Protein AF-A0A8S1BGP8-F1 (afdb_monomer_lite)

Structure (mmCIF, N/CA/C/O backbone):
data_AF-A0A8S1BGP8-F1
#
_entry.id   AF-A0A8S1BGP8-F1
#
loop_
_atom_site.group_PDB
_atom_site.id
_atom_site.type_symbol
_atom_site.label_atom_id
_atom_site.label_alt_id
_atom_site.label_comp_id
_atom_site.label_asym_id
_atom_site.label_entity_id
_atom_site.label_seq_id
_atom_site.pdbx_PDB_ins_code
_atom_site.Cartn_x
_atom_site.Cartn_y
_atom_site.Cartn_z
_atom_site.occupancy
_atom_site.B_iso_or_equiv
_atom_site.auth_seq_id
_atom_site.auth_comp_id
_atom_site.auth_asym_id
_atom_site.auth_atom_id
_atom_site.pdbx_PDB_model_num
ATOM 1 N N . MET A 1 1 ? -0.996 -18.919 -17.768 1.00 47.56 1 MET A N 1
ATOM 2 C CA . MET A 1 1 ? -1.338 -17.598 -18.337 1.00 47.56 1 MET A CA 1
ATOM 3 C C . MET A 1 1 ? -2.170 -17.840 -19.584 1.00 47.56 1 MET A C 1
ATOM 5 O O . MET A 1 1 ? -1.737 -18.668 -20.380 1.00 47.56 1 MET A O 1
ATOM 9 N N . PRO A 1 2 ? -3.359 -17.230 -19.723 1.00 58.00 2 PRO A N 1
ATOM 10 C CA . PRO A 1 2 ? -4.148 -17.336 -20.949 1.00 58.00 2 PRO A CA 1
ATOM 11 C C . PRO A 1 2 ? -3.382 -16.695 -22.115 1.00 58.00 2 PRO A C 1
ATOM 13 O O . PRO A 1 2 ? -2.754 -15.652 -21.940 1.00 58.00 2 PRO A O 1
ATOM 16 N N . ALA A 1 3 ? -3.392 -17.338 -23.284 1.00 60.66 3 ALA A N 1
ATOM 17 C CA . ALA A 1 3 ? -2.825 -16.768 -24.502 1.00 60.66 3 ALA A CA 1
ATOM 18 C C . ALA A 1 3 ? -3.787 -15.687 -25.016 1.00 60.66 3 ALA A C 1
ATOM 20 O O . ALA A 1 3 ? -4.915 -15.995 -25.394 1.00 60.66 3 ALA A O 1
ATOM 21 N N . LEU A 1 4 ? -3.369 -14.424 -24.949 1.00 64.31 4 LEU A N 1
ATOM 22 C CA . LEU A 1 4 ? -4.156 -13.285 -25.422 1.00 64.31 4 LEU A CA 1
ATOM 23 C C . LEU A 1 4 ? -3.867 -13.058 -26.908 1.00 64.31 4 LEU A C 1
ATOM 25 O O . LEU A 1 4 ? -2.711 -13.126 -27.319 1.00 64.31 4 LEU A O 1
ATOM 29 N N . ALA A 1 5 ? -4.912 -12.791 -27.692 1.00 68.62 5 ALA A N 1
ATOM 30 C CA . ALA A 1 5 ? -4.774 -12.224 -29.035 1.00 68.62 5 ALA A CA 1
ATOM 31 C C . ALA A 1 5 ? -4.255 -10.773 -28.950 1.00 68.62 5 ALA A C 1
ATOM 33 O O . ALA A 1 5 ? -4.333 -10.166 -27.879 1.00 68.62 5 ALA A O 1
ATOM 34 N N . ASP A 1 6 ? -3.767 -10.204 -30.056 1.00 60.06 6 ASP A N 1
ATOM 35 C CA . ASP A 1 6 ? -3.123 -8.875 -30.090 1.00 60.06 6 ASP A CA 1
ATOM 36 C C . ASP A 1 6 ? -4.036 -7.723 -29.601 1.00 60.06 6 ASP A C 1
ATOM 38 O O . ASP A 1 6 ? -3.555 -6.723 -29.063 1.00 60.06 6 ASP A O 1
ATOM 42 N N . GLU A 1 7 ? -5.361 -7.904 -29.666 1.00 61.53 7 GLU A N 1
ATOM 43 C CA . GLU A 1 7 ? -6.390 -6.995 -29.120 1.00 61.53 7 GLU A CA 1
ATOM 44 C C . GLU A 1 7 ? -7.093 -7.522 -27.848 1.00 61.53 7 GLU A C 1
ATOM 46 O O . GLU A 1 7 ? -8.055 -6.933 -27.350 1.00 61.53 7 GLU A O 1
ATOM 51 N N . GLY A 1 8 ? -6.619 -8.632 -27.283 1.00 62.88 8 GLY A N 1
ATOM 52 C CA . GLY A 1 8 ? -7.196 -9.247 -26.093 1.00 62.88 8 GLY A CA 1
ATOM 53 C C . GLY A 1 8 ? -6.935 -8.433 -24.823 1.00 62.88 8 GLY A C 1
ATOM 54 O O . GLY A 1 8 ? -5.790 -8.258 -24.400 1.00 62.88 8 GLY A O 1
ATOM 55 N N . ALA A 1 9 ? -8.008 -7.997 -24.165 1.00 69.88 9 ALA A N 1
ATOM 56 C CA . ALA A 1 9 ? -7.984 -7.504 -22.793 1.00 69.88 9 ALA A CA 1
ATOM 57 C C . ALA A 1 9 ? -8.681 -8.511 -21.871 1.00 69.88 9 ALA A C 1
ATOM 59 O O . ALA A 1 9 ? -9.708 -9.085 -22.229 1.00 69.88 9 ALA A O 1
ATOM 60 N N . TYR A 1 10 ? -8.143 -8.712 -20.673 1.00 74.44 10 TYR A N 1
ATOM 61 C CA . TYR A 1 10 ? -8.786 -9.497 -19.622 1.00 74.44 10 TYR A CA 1
ATOM 62 C C . TYR A 1 10 ? -8.734 -8.742 -18.295 1.00 74.44 10 TYR A C 1
ATOM 64 O O . TYR A 1 10 ? -7.906 -7.852 -18.100 1.00 74.44 10 TYR A O 1
ATOM 72 N N . GLN A 1 11 ? -9.633 -9.079 -17.377 1.00 73.50 11 GLN A N 1
ATOM 73 C CA . GLN A 1 11 ? -9.694 -8.444 -16.067 1.00 73.50 11 GLN A CA 1
ATOM 74 C C . GLN A 1 11 ? -8.963 -9.310 -15.039 1.00 73.50 11 GLN A C 1
ATOM 76 O O . GLN A 1 11 ? -9.276 -10.489 -14.870 1.00 73.50 11 GLN A O 1
ATOM 81 N N . HIS A 1 12 ? -7.977 -8.728 -14.359 1.00 79.00 12 HIS A N 1
ATOM 82 C CA . HIS A 1 12 ? -7.247 -9.373 -13.272 1.00 79.00 12 HIS A CA 1
ATOM 83 C C . HIS A 1 12 ? -7.400 -8.538 -12.005 1.00 79.00 12 HIS A C 1
ATOM 85 O O . HIS A 1 12 ? -7.009 -7.378 -11.999 1.00 79.00 12 HIS A O 1
ATOM 91 N N . LEU A 1 13 ? -7.979 -9.106 -10.942 1.00 79.31 13 LEU A N 1
ATOM 92 C CA . LEU A 1 13 ? -8.237 -8.391 -9.679 1.00 79.31 13 LEU A CA 1
ATOM 93 C C . LEU A 1 13 ? -9.016 -7.072 -9.880 1.00 79.31 13 LEU A C 1
ATOM 95 O O . LEU A 1 13 ? -8.695 -6.035 -9.297 1.00 79.31 13 LEU A O 1
ATOM 99 N N . ASP A 1 14 ? -10.015 -7.123 -10.762 1.00 75.56 14 ASP A N 1
ATOM 100 C CA . ASP A 1 14 ? -10.818 -5.991 -11.238 1.00 75.56 14 ASP A CA 1
ATOM 101 C C . ASP A 1 14 ? -10.067 -4.932 -12.057 1.00 75.56 14 ASP A C 1
ATOM 103 O O . ASP A 1 14 ? -10.625 -3.887 -12.382 1.00 75.56 14 ASP A O 1
ATOM 107 N N . ILE A 1 15 ? -8.826 -5.215 -12.454 1.00 75.12 15 ILE A N 1
ATOM 108 C CA . ILE A 1 15 ? -7.966 -4.289 -13.184 1.00 75.12 15 ILE A CA 1
ATOM 109 C C . ILE A 1 15 ? -7.852 -4.763 -14.641 1.00 75.12 15 ILE A C 1
ATOM 111 O O . ILE A 1 15 ? -7.394 -5.885 -14.899 1.00 75.12 15 ILE A O 1
ATOM 115 N N . PRO A 1 16 ? -8.274 -3.947 -15.625 1.00 71.44 16 PRO A N 1
ATOM 116 C CA . PRO A 1 16 ? -8.213 -4.338 -17.025 1.00 71.44 16 PRO A CA 1
ATOM 117 C C . PRO A 1 16 ? -6.744 -4.399 -17.479 1.00 71.44 16 PRO A C 1
ATOM 119 O O . PRO A 1 16 ? -5.965 -3.464 -17.286 1.00 71.44 16 PRO A O 1
ATOM 122 N N . THR A 1 17 ? -6.348 -5.533 -18.053 1.00 72.31 17 THR A N 1
ATOM 123 C CA . THR A 1 17 ? -4.967 -5.860 -18.431 1.00 72.31 17 THR A CA 1
ATOM 124 C C . THR A 1 17 ? -4.937 -6.369 -19.871 1.00 72.31 17 THR A C 1
ATOM 126 O O . THR A 1 17 ? -5.673 -7.289 -20.220 1.00 72.31 17 THR A O 1
ATOM 129 N N . GLY A 1 18 ? -4.097 -5.783 -20.725 1.00 70.88 18 GLY A N 1
ATOM 130 C CA . GLY A 1 18 ? -3.975 -6.169 -22.134 1.00 70.88 18 GLY A CA 1
ATOM 131 C C . GLY A 1 18 ? -2.958 -5.310 -22.885 1.00 70.88 18 GLY A C 1
ATOM 132 O O . GLY A 1 18 ? -2.509 -4.291 -22.364 1.00 70.88 18 GLY A O 1
ATOM 133 N N . TYR A 1 19 ? -2.608 -5.713 -24.109 1.00 62.34 19 TYR A N 1
ATOM 134 C CA . TYR A 1 19 ? -1.543 -5.099 -24.922 1.00 62.34 19 TYR A CA 1
ATOM 135 C C . TYR A 1 19 ? -1.801 -3.618 -25.275 1.00 62.34 19 TYR A C 1
ATOM 137 O O . TYR A 1 19 ? -0.857 -2.841 -25.391 1.00 62.34 19 TYR A O 1
ATOM 145 N N . GLN A 1 20 ? -3.070 -3.198 -25.364 1.00 55.84 20 GLN A N 1
ATOM 146 C CA . GLN A 1 20 ? -3.465 -1.804 -25.634 1.00 55.84 20 GLN A CA 1
ATOM 147 C C . GLN A 1 20 ? -4.362 -1.177 -24.559 1.00 55.84 20 GLN A C 1
ATOM 149 O O . GLN A 1 20 ? -4.908 -0.086 -24.743 1.00 55.84 20 GLN A O 1
ATOM 154 N N . VAL A 1 21 ? -4.519 -1.830 -23.406 1.00 58.94 21 VAL A N 1
ATOM 155 C CA . VAL A 1 21 ? -5.281 -1.236 -22.308 1.00 58.94 21 VAL A CA 1
ATOM 156 C C . VAL A 1 21 ? -4.386 -0.226 -21.607 1.00 58.94 21 VAL A C 1
ATOM 158 O O . VAL A 1 21 ? -3.535 -0.584 -20.794 1.00 58.94 21 VAL A O 1
ATOM 161 N N . LYS A 1 22 ? -4.594 1.062 -21.892 1.00 54.84 22 LYS A N 1
ATOM 162 C CA . LYS A 1 22 ? -4.041 2.126 -21.055 1.00 54.84 22 LYS A CA 1
ATOM 163 C C . LYS A 1 22 ? -4.722 2.006 -19.696 1.00 54.84 22 LYS A C 1
ATOM 165 O O . LYS A 1 22 ? -5.864 2.435 -19.552 1.00 54.84 22 LYS A O 1
ATOM 170 N N . GLN A 1 23 ? -4.063 1.376 -18.723 1.00 58.94 23 GLN A N 1
ATOM 171 C CA . GLN A 1 23 ? -4.578 1.340 -17.358 1.00 58.94 23 GLN A CA 1
ATOM 172 C C . GLN A 1 23 ? -4.795 2.786 -16.922 1.00 58.94 23 GLN A C 1
ATOM 174 O O . GLN A 1 23 ? -3.846 3.567 -16.825 1.00 58.94 23 GLN A O 1
ATOM 179 N N . ILE A 1 24 ? -6.059 3.180 -16.752 1.00 61.62 24 ILE A N 1
ATOM 180 C CA . ILE A 1 24 ? -6.410 4.525 -16.302 1.00 61.62 24 ILE A CA 1
ATOM 181 C C . ILE A 1 24 ? -6.119 4.553 -14.805 1.00 61.62 24 ILE A C 1
ATOM 183 O O . ILE A 1 24 ? -7.008 4.414 -13.970 1.00 61.62 24 ILE A O 1
ATOM 187 N N . LEU A 1 25 ? -4.833 4.708 -14.498 1.00 66.56 25 LEU A N 1
ATOM 188 C CA . LEU A 1 25 ? -4.230 4.602 -13.176 1.00 66.56 25 LEU A CA 1
ATOM 189 C C . LEU A 1 25 ? -5.012 5.381 -12.112 1.00 66.56 25 LEU A C 1
ATOM 191 O O . LEU A 1 25 ? -5.262 4.889 -11.017 1.00 66.56 25 LEU A O 1
ATOM 195 N N . VAL A 1 26 ? -5.451 6.587 -12.468 1.00 69.94 26 VAL A N 1
ATOM 196 C CA . VAL A 1 26 ? -6.184 7.489 -11.574 1.00 69.94 26 VAL A CA 1
ATOM 197 C C . VAL A 1 26 ? -7.592 6.975 -11.258 1.00 69.94 26 VAL A C 1
ATOM 199 O O . VAL A 1 26 ? -8.049 7.113 -10.126 1.00 69.94 26 VAL A O 1
ATOM 202 N N . GLY A 1 27 ? -8.280 6.380 -12.239 1.00 75.62 27 GLY A N 1
ATOM 203 C CA . GLY A 1 27 ? -9.622 5.825 -12.051 1.00 75.62 27 GLY A CA 1
ATOM 204 C C . GLY A 1 27 ? -9.583 4.618 -11.125 1.00 75.62 27 GLY A C 1
ATOM 205 O O . GLY A 1 27 ? -10.245 4.611 -10.097 1.00 75.62 27 GLY A O 1
ATOM 206 N N . THR A 1 28 ? -8.696 3.670 -11.418 1.00 80.62 28 THR A N 1
ATOM 207 C CA . THR A 1 28 ? -8.553 2.444 -10.628 1.00 80.62 28 THR A CA 1
ATOM 208 C C . THR A 1 28 ? -8.143 2.734 -9.183 1.00 80.62 28 THR A C 1
ATOM 210 O O . THR A 1 28 ? -8.706 2.162 -8.257 1.00 80.62 28 THR A O 1
ATOM 213 N N . VAL A 1 29 ? -7.210 3.664 -8.951 1.00 84.06 29 VAL A N 1
ATOM 214 C CA . VAL A 1 29 ? -6.809 4.040 -7.584 1.00 84.06 29 VAL A CA 1
ATOM 215 C C . VAL A 1 29 ? -7.943 4.728 -6.820 1.00 84.06 29 VAL A C 1
ATOM 217 O O . VAL A 1 29 ? -8.090 4.504 -5.617 1.00 84.06 29 VAL A O 1
ATOM 220 N N . ARG A 1 30 ? -8.767 5.539 -7.495 1.00 86.44 30 ARG A N 1
ATOM 221 C CA . ARG A 1 30 ? -9.973 6.114 -6.886 1.00 86.44 30 ARG A CA 1
ATOM 222 C C . ARG A 1 30 ? -10.958 5.018 -6.486 1.00 86.44 30 ARG A C 1
ATOM 224 O O . ARG A 1 30 ? -11.432 5.050 -5.355 1.00 86.44 30 ARG A O 1
ATOM 231 N N . ASP A 1 31 ? -11.198 4.044 -7.355 1.00 88.06 31 ASP A N 1
ATOM 232 C CA . ASP A 1 31 ? -12.112 2.935 -7.074 1.00 88.06 31 ASP A CA 1
ATOM 233 C C . ASP A 1 31 ? -11.614 2.108 -5.870 1.00 88.06 31 ASP A C 1
ATOM 235 O O . ASP A 1 31 ? -12.388 1.785 -4.972 1.00 88.06 31 ASP A O 1
ATOM 239 N N . LEU A 1 32 ? -10.298 1.873 -5.756 1.00 88.56 32 LEU A N 1
ATOM 240 C CA . LEU A 1 32 ? -9.702 1.235 -4.570 1.00 88.56 32 LEU A CA 1
ATOM 241 C C . LEU A 1 32 ? -9.894 2.063 -3.287 1.00 88.56 32 LEU A C 1
ATOM 243 O O . LEU A 1 32 ? -10.098 1.499 -2.211 1.00 88.56 32 LEU A O 1
ATOM 247 N N . LEU A 1 33 ? -9.815 3.395 -3.367 1.00 91.44 33 LEU A N 1
ATOM 248 C CA . LEU A 1 33 ? -10.084 4.271 -2.221 1.00 91.44 33 LEU A CA 1
ATOM 249 C C . LEU A 1 33 ? -11.564 4.261 -1.824 1.00 91.44 33 LEU A C 1
ATOM 251 O O . LEU A 1 33 ? -11.879 4.365 -0.638 1.00 91.44 33 LEU A O 1
ATOM 255 N N . GLU A 1 34 ? -12.472 4.146 -2.789 1.00 92.88 34 GLU A N 1
ATOM 256 C CA . GLU A 1 34 ? -13.898 3.956 -2.524 1.00 92.88 34 GLU A CA 1
ATOM 257 C C . GLU A 1 34 ? -14.162 2.601 -1.870 1.00 92.88 34 GLU A C 1
ATOM 259 O O . GLU A 1 34 ? -14.891 2.537 -0.882 1.00 92.88 34 GLU A O 1
ATOM 264 N N . ASP A 1 35 ? -13.511 1.537 -2.335 1.00 93.00 35 ASP A N 1
ATOM 265 C CA . ASP A 1 35 ? -13.602 0.218 -1.711 1.00 93.00 35 ASP A CA 1
ATOM 266 C C . ASP A 1 35 ? -13.052 0.227 -0.277 1.00 93.00 35 ASP A C 1
ATOM 268 O O . ASP A 1 35 ? -13.669 -0.343 0.622 1.00 93.00 35 ASP A O 1
ATOM 272 N N . ALA A 1 36 ? -11.961 0.956 -0.012 1.00 92.81 36 ALA A N 1
ATOM 273 C CA . ALA A 1 36 ? -11.464 1.160 1.350 1.00 92.81 36 ALA A CA 1
ATOM 274 C C . ALA A 1 36 ? -12.505 1.847 2.251 1.00 92.81 36 ALA A C 1
ATOM 276 O O . ALA A 1 36 ? -12.669 1.457 3.405 1.00 92.81 36 ALA A O 1
ATOM 277 N N . LYS A 1 37 ? -13.247 2.838 1.737 1.00 94.50 37 LYS A N 1
ATOM 278 C CA . LYS A 1 37 ? -14.342 3.476 2.488 1.00 94.50 37 LYS A CA 1
ATOM 279 C C . LYS A 1 37 ? -15.491 2.505 2.750 1.00 94.50 37 LYS A C 1
ATOM 281 O O . LYS A 1 37 ? -15.935 2.422 3.887 1.00 94.50 37 LYS A O 1
ATOM 286 N N . LYS A 1 38 ? -15.897 1.704 1.757 1.00 94.94 38 LYS A N 1
ATOM 287 C CA . LYS A 1 38 ? -16.930 0.663 1.932 1.00 94.94 38 LYS A CA 1
ATOM 288 C C . LYS A 1 38 ? -16.536 -0.361 3.002 1.00 94.94 38 LYS A C 1
ATOM 290 O O . LYS A 1 38 ? -17.378 -0.769 3.796 1.00 94.94 38 LYS A O 1
ATOM 295 N N . ILE A 1 39 ? -15.257 -0.751 3.064 1.00 94.44 39 ILE A N 1
ATOM 296 C CA . ILE A 1 39 ? -14.730 -1.584 4.159 1.00 94.44 39 ILE A CA 1
ATOM 297 C C . ILE A 1 39 ? -14.880 -0.850 5.498 1.00 94.44 39 ILE A C 1
ATOM 299 O O . ILE A 1 39 ? -15.301 -1.450 6.487 1.00 94.44 39 ILE A O 1
ATOM 303 N N . GLY A 1 40 ? -14.594 0.450 5.530 1.00 92.56 40 GLY A N 1
ATOM 304 C CA . GLY A 1 40 ? -14.800 1.301 6.699 1.00 92.56 40 GLY A CA 1
ATOM 305 C C . GLY A 1 40 ? -16.246 1.364 7.191 1.00 92.56 40 GLY A C 1
ATOM 306 O O . GLY A 1 40 ? -16.465 1.285 8.399 1.00 92.56 40 GLY A O 1
ATOM 307 N N . ASP A 1 41 ? -17.211 1.416 6.278 1.00 93.88 41 ASP A N 1
ATOM 308 C CA . ASP A 1 41 ? -18.648 1.481 6.584 1.00 93.88 41 ASP A CA 1
ATOM 309 C C . ASP A 1 41 ? -19.257 0.110 6.921 1.00 93.88 41 ASP A C 1
ATOM 311 O O . ASP A 1 41 ? -20.383 0.012 7.411 1.00 93.88 41 ASP A O 1
ATOM 315 N N . SER A 1 42 ? -18.516 -0.972 6.681 1.00 94.88 42 SER A N 1
ATOM 316 C CA . SER A 1 42 ? -18.970 -2.324 6.997 1.00 94.88 42 SER A CA 1
ATOM 317 C C . SER A 1 42 ? -19.076 -2.574 8.510 1.00 94.88 42 SER A C 1
ATOM 319 O O . SER A 1 42 ? -18.391 -1.952 9.332 1.00 94.88 42 SER A O 1
ATOM 321 N N . LEU A 1 43 ? -19.892 -3.569 8.876 1.00 94.50 43 LEU A N 1
ATOM 322 C CA . LEU A 1 43 ? -20.080 -4.046 10.256 1.00 94.50 43 LEU A CA 1
ATOM 323 C C . LEU A 1 43 ? -18.916 -4.915 10.773 1.00 94.50 43 LEU A C 1
ATOM 325 O O . LEU A 1 43 ? -19.055 -5.608 11.778 1.00 94.50 43 LEU A O 1
ATOM 329 N N . LEU A 1 44 ? -17.775 -4.906 10.082 1.00 94.56 44 LEU A N 1
ATOM 330 C CA . LEU A 1 44 ? -16.577 -5.618 10.508 1.00 94.56 44 LEU A CA 1
ATOM 331 C C . LEU A 1 44 ? -15.979 -4.981 11.765 1.00 94.56 44 LEU A C 1
ATOM 333 O O . LEU A 1 44 ? -16.011 -3.761 11.953 1.00 94.56 44 LEU A O 1
ATOM 337 N N . ALA A 1 45 ? -15.367 -5.806 12.609 1.00 93.31 45 ALA A N 1
ATOM 338 C CA . ALA A 1 45 ? -14.585 -5.295 13.721 1.00 93.31 45 ALA A CA 1
ATOM 339 C C . ALA A 1 45 ? -13.361 -4.504 13.207 1.00 93.31 45 ALA A C 1
ATOM 341 O O . ALA A 1 45 ? -12.851 -4.804 12.123 1.00 93.31 45 ALA A O 1
ATOM 342 N N . PRO A 1 46 ? -12.833 -3.527 13.970 1.00 92.50 46 PRO A N 1
ATOM 343 C CA . PRO A 1 46 ? -11.704 -2.696 13.542 1.00 92.50 46 PRO A CA 1
ATOM 344 C C . PRO A 1 46 ? -10.509 -3.467 12.970 1.00 92.50 46 PRO A C 1
ATOM 346 O O . PRO A 1 46 ? -9.986 -3.111 11.917 1.00 92.50 46 PRO A O 1
ATOM 349 N N . TRP A 1 47 ? -10.109 -4.563 13.621 1.00 89.94 47 TRP A N 1
ATOM 350 C CA . TRP A 1 47 ? -8.991 -5.388 13.156 1.00 89.94 47 TRP A CA 1
ATOM 351 C C . TRP A 1 47 ? -9.326 -6.154 11.868 1.00 89.94 47 TRP A C 1
ATOM 353 O O . TRP A 1 47 ? -8.463 -6.305 11.010 1.00 89.94 47 TRP A O 1
ATOM 363 N N . GLN A 1 48 ? -10.581 -6.582 11.689 1.00 93.38 48 GLN A N 1
ATOM 364 C CA . GLN A 1 48 ? -11.040 -7.255 10.469 1.00 93.38 48 GLN A CA 1
ATOM 365 C C . GLN A 1 48 ? -11.058 -6.296 9.275 1.00 93.38 48 GLN A C 1
ATOM 367 O O . GLN A 1 48 ? -10.813 -6.717 8.151 1.00 93.38 48 GLN A O 1
ATOM 372 N N . LYS A 1 49 ? -11.309 -5.000 9.504 1.00 94.81 49 LYS A N 1
ATOM 373 C CA . LYS A 1 49 ? -11.212 -3.973 8.453 1.00 94.81 49 LYS A CA 1
ATOM 374 C C . LYS A 1 49 ? -9.779 -3.834 7.943 1.00 94.81 49 LYS A C 1
ATOM 376 O O . LYS A 1 49 ? -9.565 -3.779 6.736 1.00 94.81 49 LYS A O 1
ATOM 381 N N . LEU A 1 50 ? -8.796 -3.821 8.847 1.00 92.56 50 LEU A N 1
ATOM 382 C CA . LEU A 1 50 ? -7.378 -3.791 8.469 1.00 92.56 50 LEU A CA 1
ATOM 383 C C . LEU A 1 50 ? -6.964 -5.056 7.719 1.00 92.56 50 LEU A C 1
ATOM 385 O O . LEU A 1 50 ? -6.307 -4.964 6.683 1.00 92.56 50 LEU A O 1
ATOM 389 N N . ASP A 1 51 ? -7.406 -6.214 8.205 1.00 91.75 51 ASP A N 1
ATOM 390 C CA . ASP A 1 51 ? -7.153 -7.500 7.561 1.00 91.75 51 ASP A CA 1
ATOM 391 C C . ASP A 1 51 ? -7.767 -7.568 6.152 1.00 91.75 51 ASP A C 1
ATOM 393 O O . ASP A 1 51 ? -7.108 -7.985 5.200 1.00 91.75 51 ASP A O 1
ATOM 397 N N . ALA A 1 52 ? -8.984 -7.044 5.972 1.00 93.50 52 ALA A N 1
ATOM 398 C CA . ALA A 1 52 ? -9.630 -6.938 4.666 1.00 93.50 52 ALA A CA 1
ATOM 399 C C . ALA A 1 52 ? -8.849 -6.029 3.702 1.00 93.50 52 ALA A C 1
ATOM 401 O O . ALA A 1 52 ? -8.662 -6.374 2.535 1.00 93.50 52 ALA A O 1
ATOM 402 N N . VAL A 1 53 ? -8.341 -4.885 4.173 1.00 92.44 53 VAL A N 1
ATOM 403 C CA . VAL A 1 53 ? -7.493 -4.009 3.348 1.00 92.44 53 VAL A CA 1
ATOM 404 C C . VAL A 1 53 ? -6.194 -4.713 2.955 1.00 92.44 53 VAL A C 1
ATOM 406 O O . VAL A 1 53 ? -5.798 -4.656 1.789 1.00 92.44 53 VAL A O 1
ATOM 409 N N . SER A 1 54 ? -5.558 -5.406 3.899 1.00 90.38 54 SER A N 1
ATOM 410 C CA . SER A 1 54 ? -4.330 -6.162 3.647 1.00 90.38 54 SER A CA 1
ATOM 411 C C . SER A 1 54 ? -4.543 -7.305 2.649 1.00 90.38 54 SER A C 1
ATOM 413 O O . SER A 1 54 ? -3.731 -7.516 1.755 1.00 90.38 54 SER A O 1
ATOM 415 N N . THR A 1 55 ? -5.678 -7.998 2.745 1.00 91.31 55 THR A N 1
ATOM 416 C CA . THR A 1 55 ? -5.975 -9.187 1.938 1.00 91.31 55 THR A CA 1
ATOM 417 C C . THR A 1 55 ? -6.497 -8.851 0.541 1.00 91.31 55 THR A C 1
ATOM 419 O O . THR A 1 55 ? -6.137 -9.521 -0.422 1.00 91.31 55 THR A O 1
ATOM 422 N N . PHE A 1 56 ? -7.335 -7.818 0.398 1.00 90.88 56 PHE A N 1
ATOM 423 C CA . PHE A 1 56 ? -8.006 -7.517 -0.873 1.00 90.88 56 PHE A CA 1
ATOM 424 C C . PHE A 1 56 ? -7.419 -6.309 -1.601 1.00 90.88 56 PHE A C 1
ATOM 426 O O . PHE A 1 56 ? -7.274 -6.339 -2.823 1.00 90.88 56 PHE A O 1
ATOM 433 N N . LEU A 1 57 ? -7.084 -5.234 -0.881 1.00 90.44 57 LEU A N 1
ATOM 434 C CA . LEU A 1 57 ? -6.639 -3.993 -1.516 1.00 90.44 57 LEU A CA 1
ATOM 435 C C . LEU A 1 57 ? -5.132 -3.969 -1.761 1.00 90.44 57 LEU A C 1
ATOM 437 O O . LEU A 1 57 ? -4.724 -3.518 -2.829 1.00 90.44 57 LEU A O 1
ATOM 441 N N . LEU A 1 58 ? -4.298 -4.459 -0.833 1.00 89.12 58 LEU A N 1
ATOM 442 C CA . LEU A 1 58 ? -2.842 -4.456 -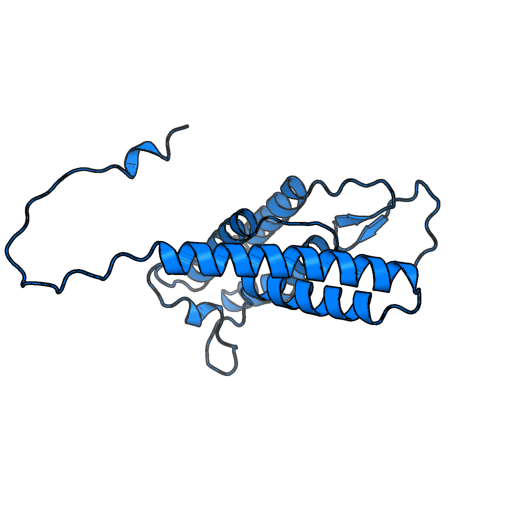1.044 1.00 89.12 58 LEU A CA 1
ATOM 443 C C . LEU A 1 58 ? -2.418 -5.242 -2.296 1.00 89.12 58 LEU A C 1
ATOM 445 O O . LEU A 1 58 ? -1.637 -4.682 -3.062 1.00 89.12 58 LEU A O 1
ATOM 449 N N . PRO A 1 59 ? -2.941 -6.452 -2.591 1.00 88.81 59 PRO A N 1
ATOM 450 C CA . PRO A 1 59 ? -2.576 -7.159 -3.821 1.00 88.81 59 PRO A CA 1
ATOM 451 C C . PRO A 1 59 ? -3.016 -6.420 -5.091 1.00 88.81 59 PRO A C 1
ATOM 453 O O . PRO A 1 59 ? -2.317 -6.453 -6.102 1.00 88.81 59 PRO A O 1
ATOM 456 N N . ARG A 1 60 ? -4.151 -5.706 -5.042 1.00 88.31 60 ARG A N 1
ATOM 457 C CA . ARG A 1 60 ? -4.612 -4.853 -6.150 1.00 88.31 60 ARG A CA 1
ATOM 458 C C . ARG A 1 60 ? -3.674 -3.664 -6.349 1.00 88.31 60 ARG A C 1
ATOM 460 O O . ARG A 1 60 ? -3.272 -3.398 -7.477 1.00 88.31 60 ARG A O 1
ATOM 467 N N . PHE A 1 61 ? -3.276 -2.986 -5.272 1.00 86.88 61 PHE A N 1
ATOM 468 C CA . PHE A 1 61 ? -2.278 -1.914 -5.336 1.00 86.88 61 PHE A CA 1
AT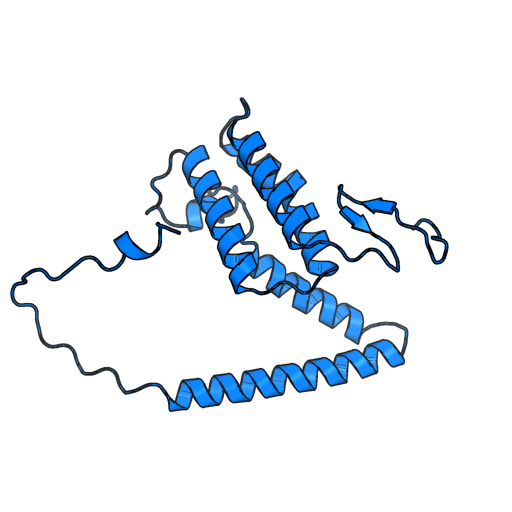OM 469 C C . PHE A 1 61 ? -0.940 -2.417 -5.878 1.00 86.88 61 PHE A C 1
ATOM 471 O O . PHE A 1 61 ? -0.368 -1.774 -6.752 1.00 86.88 61 PHE A O 1
ATOM 478 N N . ASP A 1 62 ? -0.461 -3.561 -5.390 1.00 87.75 62 ASP A N 1
ATOM 479 C CA . ASP A 1 62 ? 0.764 -4.206 -5.860 1.00 87.75 62 ASP A CA 1
ATOM 480 C C . ASP A 1 62 ? 0.717 -4.442 -7.379 1.00 87.75 62 ASP A C 1
ATOM 482 O O . ASP A 1 62 ? 1.594 -3.989 -8.118 1.00 87.75 62 ASP A O 1
ATOM 486 N N . PHE A 1 63 ? -0.370 -5.041 -7.873 1.00 86.25 63 PHE A N 1
ATOM 487 C CA . PHE A 1 63 ? -0.548 -5.286 -9.301 1.00 86.25 63 PHE A CA 1
ATOM 488 C C . PHE A 1 63 ? -0.503 -3.998 -10.141 1.00 86.25 63 PHE A C 1
ATOM 490 O O . PHE A 1 63 ? 0.193 -3.949 -11.156 1.00 86.25 63 PHE A O 1
ATOM 497 N N . ILE A 1 64 ? -1.193 -2.939 -9.701 1.00 83.38 64 ILE A N 1
ATOM 498 C CA . ILE A 1 64 ? -1.193 -1.634 -10.386 1.00 83.38 64 ILE A CA 1
ATOM 499 C C . ILE A 1 64 ? 0.216 -1.038 -10.409 1.00 83.38 64 ILE A C 1
ATOM 501 O O . ILE A 1 64 ? 0.677 -0.579 -11.453 1.00 83.38 64 ILE A O 1
ATOM 505 N N . MET A 1 65 ? 0.916 -1.062 -9.273 1.00 83.25 65 MET A N 1
ATOM 506 C CA . MET A 1 65 ? 2.265 -0.504 -9.148 1.00 83.25 65 MET A CA 1
ATOM 507 C C . MET A 1 65 ? 3.294 -1.270 -9.986 1.00 83.25 65 MET A C 1
ATOM 509 O O . MET A 1 65 ? 4.253 -0.674 -10.468 1.00 83.25 65 MET A O 1
ATOM 513 N N . GLN A 1 66 ? 3.103 -2.575 -10.197 1.00 79.81 66 GLN A N 1
ATOM 514 C CA . GLN A 1 66 ? 3.952 -3.359 -11.097 1.00 79.81 66 GLN A CA 1
ATOM 515 C C . GLN A 1 66 ? 3.667 -3.084 -12.583 1.00 79.81 66 GLN A C 1
ATOM 517 O O . GLN A 1 66 ? 4.572 -3.225 -13.405 1.00 79.81 66 GLN A O 1
ATOM 522 N N . GLY A 1 67 ? 2.428 -2.727 -12.937 1.00 74.81 67 GLY A N 1
ATOM 523 C CA . GLY A 1 67 ? 1.998 -2.507 -14.323 1.00 74.81 67 GLY A CA 1
ATOM 524 C C . GLY A 1 67 ? 2.110 -1.063 -14.818 1.00 74.81 67 GLY A C 1
ATOM 525 O O . GLY A 1 67 ? 2.143 -0.837 -16.028 1.00 74.81 67 GLY A O 1
ATOM 526 N N . ALA A 1 68 ? 2.176 -0.083 -13.914 1.00 72.75 68 ALA A N 1
ATOM 527 C CA . ALA A 1 68 ? 2.157 1.334 -14.252 1.00 72.75 68 ALA A CA 1
ATOM 528 C C . ALA A 1 68 ? 3.180 2.139 -13.443 1.00 72.75 68 ALA A C 1
ATOM 530 O O . ALA A 1 68 ? 3.354 1.950 -12.242 1.00 72.75 68 ALA A O 1
ATOM 531 N N . THR A 1 69 ? 3.817 3.114 -14.094 1.00 70.25 69 THR A N 1
ATOM 532 C CA . THR A 1 69 ? 4.656 4.102 -13.408 1.00 70.25 69 THR A CA 1
ATOM 533 C C . THR A 1 69 ? 3.773 5.070 -12.625 1.00 70.25 69 THR A C 1
ATOM 535 O O . THR A 1 69 ? 3.041 5.860 -13.227 1.00 70.25 69 THR A O 1
ATOM 538 N N . MET A 1 70 ? 3.847 5.017 -11.295 1.00 73.38 70 MET A N 1
ATOM 539 C CA . MET A 1 70 ? 3.153 5.942 -10.399 1.00 73.38 70 MET A CA 1
ATOM 540 C C . MET A 1 70 ? 4.111 7.007 -9.865 1.00 73.38 70 MET A C 1
ATOM 542 O O . MET A 1 70 ? 5.231 6.701 -9.461 1.00 73.38 70 MET A O 1
ATOM 546 N N . GLU A 1 71 ? 3.656 8.257 -9.801 1.00 79.44 71 GLU A N 1
ATOM 547 C CA . GLU A 1 71 ? 4.386 9.300 -9.078 1.00 79.44 71 GLU A CA 1
ATOM 548 C C . GLU A 1 71 ? 4.310 9.049 -7.564 1.00 79.44 71 GLU A C 1
ATOM 550 O O . GLU A 1 71 ? 3.246 8.744 -7.007 1.00 79.44 71 GLU A O 1
ATOM 555 N N . LYS A 1 72 ? 5.451 9.189 -6.880 1.00 81.62 72 LYS A N 1
ATOM 556 C CA . LYS A 1 72 ? 5.579 8.900 -5.443 1.00 81.62 72 LYS A CA 1
ATOM 557 C C . LYS A 1 72 ? 4.730 9.856 -4.603 1.00 81.62 72 LYS A C 1
ATOM 559 O O . LYS A 1 72 ? 4.206 9.469 -3.556 1.00 81.62 72 LYS A O 1
ATOM 564 N N . GLU A 1 73 ? 4.548 11.085 -5.071 1.00 83.44 73 GLU A N 1
ATOM 565 C CA . GLU A 1 73 ? 3.708 12.122 -4.475 1.00 83.44 73 GLU A CA 1
ATOM 566 C C . GLU A 1 73 ? 2.240 11.686 -4.437 1.00 83.44 73 GLU A C 1
ATOM 568 O O . GLU A 1 73 ? 1.593 11.755 -3.386 1.00 83.44 73 GLU A O 1
ATOM 573 N N . TYR A 1 74 ? 1.735 11.168 -5.559 1.00 84.38 74 TYR A N 1
ATOM 574 C CA . TYR A 1 74 ? 0.370 10.664 -5.666 1.00 84.38 74 TYR A CA 1
ATOM 575 C C . TYR A 1 74 ? 0.159 9.445 -4.762 1.00 84.38 74 TYR A C 1
ATOM 577 O O . TYR A 1 74 ? -0.789 9.408 -3.973 1.00 84.38 74 TYR A O 1
ATOM 585 N N . LEU A 1 75 ? 1.097 8.493 -4.779 1.00 85.38 75 LEU A N 1
ATOM 586 C CA . LEU A 1 75 ? 1.050 7.323 -3.901 1.00 85.38 75 LEU A CA 1
ATOM 587 C C . LEU A 1 75 ? 1.073 7.714 -2.415 1.00 85.38 75 LEU A C 1
ATOM 589 O O . LEU A 1 75 ? 0.343 7.144 -1.604 1.00 85.38 75 LEU A O 1
ATOM 593 N N . THR A 1 76 ? 1.847 8.740 -2.055 1.00 88.19 76 THR A N 1
ATOM 594 C CA . THR A 1 76 ? 1.902 9.277 -0.689 1.00 88.19 76 THR A CA 1
ATOM 595 C C . THR A 1 76 ? 0.558 9.874 -0.255 1.00 88.19 76 THR A C 1
ATOM 597 O O . THR A 1 76 ? 0.167 9.730 0.906 1.00 88.19 76 THR A O 1
ATOM 600 N N . ALA A 1 77 ? -0.176 10.533 -1.157 1.00 89.38 77 ALA A N 1
ATOM 601 C CA . ALA A 1 77 ? -1.504 11.079 -0.864 1.00 89.38 77 ALA A CA 1
ATOM 602 C C . ALA A 1 77 ? -2.552 9.972 -0.633 1.00 89.38 77 ALA A C 1
ATOM 604 O O . ALA A 1 77 ? -3.309 10.018 0.344 1.00 89.38 77 ALA A O 1
ATOM 605 N N . VAL A 1 78 ? -2.547 8.942 -1.484 1.00 89.19 78 VAL A N 1
ATOM 606 C CA . VAL A 1 78 ? -3.396 7.744 -1.347 1.00 89.19 78 VAL A CA 1
ATOM 607 C C . VAL A 1 78 ? -3.108 7.046 -0.019 1.00 89.19 78 VAL A C 1
ATOM 609 O O . VAL A 1 78 ? -4.010 6.805 0.784 1.00 89.19 78 VAL A O 1
ATOM 612 N N . TYR A 1 79 ? -1.829 6.822 0.266 1.00 88.50 79 TYR A N 1
ATOM 613 C CA . TYR A 1 79 ? -1.351 6.223 1.505 1.00 88.50 79 TYR A CA 1
ATOM 614 C C . TYR A 1 79 ? -1.805 6.985 2.758 1.00 88.50 79 TYR A C 1
ATOM 616 O O . TYR A 1 79 ? -2.316 6.376 3.699 1.00 88.50 79 TYR A O 1
ATOM 624 N N . LYS A 1 80 ? -1.685 8.320 2.776 1.00 90.69 80 LYS A N 1
ATOM 625 C CA . LYS A 1 80 ? -2.166 9.150 3.896 1.00 90.69 80 LYS A CA 1
ATOM 626 C C . LYS A 1 80 ? -3.668 8.989 4.127 1.00 90.69 80 LYS A C 1
ATOM 628 O O . LYS A 1 80 ? -4.109 9.003 5.275 1.00 90.69 80 LYS A O 1
ATOM 633 N N . THR A 1 81 ? -4.440 8.815 3.056 1.00 92.06 81 THR A N 1
ATOM 634 C CA . THR A 1 81 ? -5.890 8.601 3.138 1.00 92.06 81 THR A CA 1
ATOM 635 C C . THR A 1 81 ? -6.210 7.252 3.776 1.00 92.06 81 THR A C 1
ATOM 637 O O . THR A 1 81 ? -6.988 7.207 4.726 1.00 92.06 81 THR A O 1
ATOM 640 N N . ILE A 1 82 ? -5.557 6.175 3.328 1.00 91.31 82 ILE A N 1
ATOM 641 C CA . ILE A 1 82 ? -5.729 4.830 3.900 1.00 91.31 82 ILE A CA 1
ATOM 642 C C . ILE A 1 82 ? -5.289 4.806 5.366 1.00 91.31 82 ILE A C 1
ATOM 644 O O . ILE A 1 82 ? -6.010 4.289 6.213 1.00 91.31 82 ILE A O 1
ATOM 648 N N . ARG A 1 83 ? -4.158 5.443 5.701 1.00 91.56 83 ARG A N 1
ATOM 649 C CA . ARG A 1 83 ? -3.708 5.588 7.094 1.00 91.56 83 ARG A CA 1
ATOM 650 C C . ARG A 1 83 ? -4.756 6.285 7.954 1.00 91.56 83 ARG A C 1
ATOM 652 O O . ARG A 1 83 ? -4.998 5.866 9.080 1.00 91.56 83 ARG A O 1
ATOM 659 N N . ARG A 1 84 ? -5.349 7.370 7.451 1.00 92.38 84 ARG A N 1
ATOM 660 C CA . ARG A 1 84 ? -6.367 8.127 8.186 1.00 92.38 84 ARG A CA 1
ATOM 661 C C . ARG A 1 84 ? -7.584 7.255 8.493 1.00 92.38 84 ARG A C 1
ATOM 663 O O . ARG A 1 84 ? -8.027 7.272 9.636 1.00 92.38 84 ARG A O 1
ATOM 670 N N . LEU A 1 85 ? -8.055 6.493 7.503 1.00 92.81 85 LEU A N 1
ATOM 671 C CA . LEU A 1 85 ? -9.155 5.537 7.657 1.00 92.81 85 LEU A CA 1
ATOM 672 C C . LEU A 1 85 ? -8.798 4.435 8.665 1.00 92.81 85 LEU A C 1
ATOM 674 O O . LEU A 1 85 ? -9.566 4.174 9.580 1.00 92.81 85 LEU A O 1
ATOM 678 N N . ALA A 1 86 ? -7.597 3.859 8.572 1.00 92.38 86 ALA A N 1
ATOM 679 C CA . ALA A 1 86 ? -7.118 2.853 9.519 1.00 92.38 86 ALA A CA 1
ATOM 680 C C . ALA A 1 86 ? -7.087 3.374 10.970 1.00 92.38 86 ALA A C 1
ATOM 682 O O . ALA A 1 86 ? -7.533 2.687 11.886 1.00 92.38 86 ALA A O 1
ATOM 683 N N . MET A 1 87 ? -6.605 4.605 11.181 1.00 93.19 87 MET A N 1
ATOM 684 C CA . MET A 1 87 ? -6.615 5.253 12.499 1.00 93.19 87 MET A CA 1
ATOM 685 C C . MET A 1 87 ? -8.040 5.478 13.017 1.00 93.19 87 MET A C 1
ATOM 687 O O . MET A 1 87 ? -8.298 5.276 14.199 1.00 93.19 87 MET A O 1
ATOM 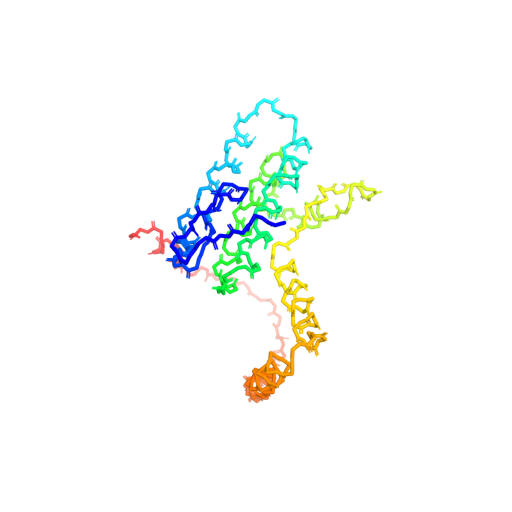691 N N . GLU A 1 88 ? -8.963 5.867 12.138 1.00 93.44 88 GLU A N 1
ATOM 692 C CA . GLU A 1 88 ? -10.373 6.063 12.476 1.00 93.44 88 GLU A CA 1
ATOM 693 C C . GLU A 1 88 ? -11.051 4.750 12.882 1.00 93.44 88 GLU A C 1
ATOM 695 O O . GLU A 1 88 ? -11.716 4.703 13.914 1.00 93.44 88 GLU A O 1
ATOM 700 N N . TRP A 1 89 ? -10.820 3.661 12.143 1.00 93.62 89 TRP A N 1
ATOM 701 C CA . TRP A 1 89 ? -11.385 2.347 12.464 1.00 93.62 89 TRP A CA 1
ATOM 702 C C . TRP A 1 89 ? -10.899 1.818 13.808 1.00 93.62 89 TRP A C 1
ATOM 704 O O . TRP A 1 89 ? -11.676 1.219 14.543 1.00 93.62 89 TRP A O 1
ATOM 714 N N . LEU A 1 90 ? -9.630 2.060 14.139 1.00 90.62 90 LEU A N 1
ATOM 715 C CA . LEU A 1 90 ? -9.032 1.678 15.417 1.00 90.62 90 LEU A CA 1
ATOM 716 C C . LEU A 1 90 ? -9.383 2.630 16.574 1.00 90.62 90 LEU A C 1
ATOM 718 O O . LEU A 1 90 ? -8.879 2.437 17.679 1.00 90.62 90 LEU A O 1
ATOM 722 N N . TYR A 1 91 ? -10.209 3.657 16.344 1.00 91.88 91 TYR A N 1
ATOM 723 C CA . TYR A 1 91 ? -10.527 4.703 17.324 1.00 91.88 91 TYR A CA 1
ATOM 724 C C . TYR A 1 91 ? -9.281 5.421 17.880 1.00 91.88 91 TYR A C 1
ATOM 726 O O . TYR A 1 91 ? -9.256 5.873 19.027 1.00 91.88 91 TYR A O 1
ATOM 734 N N . LEU A 1 92 ? -8.231 5.544 17.063 1.00 91.31 92 LEU A N 1
ATOM 735 C CA . LEU A 1 92 ? -6.984 6.206 17.429 1.00 91.31 92 LEU A CA 1
ATOM 736 C C . LEU A 1 92 ? -7.012 7.689 17.032 1.00 91.31 92 LEU A C 1
ATOM 738 O O . LEU A 1 92 ? -7.498 8.050 15.954 1.00 91.31 92 LEU A O 1
ATOM 742 N N . PRO A 1 93 ? -6.436 8.587 17.851 1.00 92.31 93 PRO A N 1
ATOM 743 C CA . PRO A 1 93 ? -6.296 9.977 17.453 1.00 92.31 93 PRO A CA 1
ATOM 744 C C . PRO A 1 93 ? -5.342 10.080 16.258 1.00 92.31 93 PRO A C 1
ATOM 746 O O . PRO A 1 93 ? -4.318 9.407 16.205 1.00 92.31 93 PRO A O 1
ATOM 749 N N . GLN A 1 94 ? -5.595 11.005 15.328 1.00 88.88 94 GLN A N 1
ATOM 750 C CA . GLN A 1 94 ? -4.743 11.180 14.135 1.00 88.88 94 GLN A CA 1
ATOM 751 C C . GLN A 1 94 ? -3.281 11.551 14.459 1.00 88.88 94 GLN A C 1
ATOM 753 O O . GLN A 1 94 ? -2.389 11.359 13.630 1.00 88.88 94 GLN A O 1
ATOM 758 N N . ARG A 1 95 ? -3.038 12.065 15.675 1.00 88.25 95 ARG A N 1
ATOM 759 C CA . ARG A 1 95 ? -1.708 12.373 16.227 1.00 88.25 95 ARG A CA 1
ATOM 760 C C . ARG A 1 95 ? -0.990 11.156 16.822 1.00 88.25 95 ARG A C 1
ATOM 762 O O . ARG A 1 95 ? 0.160 11.293 17.225 1.00 88.25 95 ARG A O 1
ATOM 769 N N . ALA A 1 96 ? -1.653 10.003 16.912 1.00 88.81 96 ALA A N 1
ATOM 770 C CA . ALA A 1 96 ? -1.035 8.770 17.369 1.00 88.81 96 ALA A CA 1
ATOM 771 C C . ALA A 1 96 ? 0.104 8.351 16.434 1.00 88.81 96 ALA A C 1
ATOM 773 O O . ALA A 1 96 ? 0.120 8.683 15.238 1.00 88.81 96 ALA A O 1
ATOM 774 N N . SER A 1 97 ? 1.057 7.608 17.000 1.00 89.38 97 SER A N 1
ATOM 775 C CA . SER A 1 97 ? 2.188 7.086 16.242 1.00 89.38 97 SER A CA 1
ATOM 776 C C . SER A 1 97 ? 1.696 6.246 15.069 1.00 89.38 97 SER A C 1
ATOM 778 O O . SER A 1 97 ? 0.792 5.425 15.210 1.00 89.38 97 SER A O 1
ATOM 780 N N . ALA A 1 98 ? 2.308 6.455 13.905 1.00 86.25 98 ALA A N 1
ATOM 781 C CA . ALA A 1 98 ? 2.011 5.679 12.711 1.00 86.25 98 ALA A CA 1
ATOM 782 C C . ALA A 1 98 ? 2.347 4.187 12.890 1.00 86.25 98 ALA A C 1
ATOM 784 O O . ALA A 1 98 ? 1.681 3.345 12.295 1.00 86.25 98 ALA A O 1
ATOM 785 N N . GLU A 1 99 ? 3.290 3.881 13.785 1.00 88.69 99 GLU A N 1
ATOM 786 C CA . GLU A 1 99 ? 3.672 2.518 14.160 1.00 88.69 99 GLU A CA 1
ATOM 787 C C . GLU A 1 99 ? 2.475 1.676 14.604 1.00 88.69 99 GLU A C 1
ATOM 789 O O . GLU A 1 99 ? 2.405 0.508 14.264 1.00 88.69 99 GLU A O 1
ATOM 794 N N . LEU A 1 100 ? 1.464 2.248 15.263 1.00 89.12 100 LEU A N 1
ATOM 795 C CA . LEU A 1 100 ? 0.294 1.468 15.694 1.00 89.12 100 LEU A CA 1
ATOM 796 C C . LEU A 1 100 ? -0.467 0.822 14.528 1.00 89.12 100 LEU A C 1
ATOM 798 O O . LEU A 1 100 ? -1.117 -0.202 14.712 1.00 89.12 100 LEU A O 1
ATOM 802 N N . VAL A 1 101 ? -0.379 1.396 13.327 1.00 90.81 101 VAL A N 1
ATOM 803 C CA . VAL A 1 101 ? -1.012 0.845 12.123 1.00 90.81 101 VAL A CA 1
ATOM 804 C C . VAL A 1 101 ? -0.081 -0.129 11.397 1.00 90.81 101 VAL A C 1
ATOM 806 O O . VAL A 1 101 ? -0.564 -1.125 10.863 1.00 90.81 101 VAL A O 1
ATOM 809 N N . TYR A 1 102 ? 1.229 0.134 11.382 1.00 90.00 102 TYR A N 1
ATOM 810 C CA . TYR A 1 102 ? 2.188 -0.610 10.549 1.00 90.00 102 TYR A CA 1
ATOM 811 C C . TYR A 1 102 ? 2.934 -1.731 11.264 1.00 90.00 102 TYR A C 1
ATOM 813 O O . TYR A 1 102 ? 3.389 -2.681 10.631 1.00 90.00 102 TYR A O 1
ATOM 821 N N . LEU A 1 103 ? 3.062 -1.631 12.583 1.00 91.88 103 LEU A N 1
ATOM 822 C CA . LEU A 1 103 ? 3.730 -2.629 13.395 1.00 91.88 103 LEU A CA 1
ATOM 823 C C . LEU A 1 103 ? 3.004 -3.977 13.230 1.00 91.88 103 LEU A C 1
ATOM 825 O O . LEU A 1 103 ? 1.769 -4.005 13.150 1.00 91.88 103 LEU A O 1
ATOM 829 N N . PRO A 1 104 ? 3.735 -5.101 13.150 1.00 89.00 104 PRO A N 1
ATOM 830 C CA . PRO A 1 104 ? 3.110 -6.399 12.958 1.00 89.00 104 PRO A CA 1
ATOM 831 C C . PRO A 1 104 ? 2.138 -6.734 14.103 1.00 89.00 104 PRO A C 1
ATOM 833 O O . PRO A 1 104 ? 2.377 -6.340 15.252 1.00 89.00 104 PRO A O 1
ATOM 836 N N . PRO A 1 105 ? 1.084 -7.533 13.842 1.00 88.00 105 PRO A N 1
ATOM 837 C CA . PRO A 1 105 ? 0.126 -7.925 14.876 1.00 88.00 105 PRO A CA 1
ATOM 838 C C . PRO A 1 105 ? 0.772 -8.688 16.039 1.00 88.00 105 PRO A C 1
ATOM 840 O O . PRO A 1 105 ? 0.323 -8.580 17.176 1.00 88.00 105 PRO A O 1
ATOM 843 N N . SER A 1 106 ? 1.886 -9.390 15.789 1.00 90.00 106 SER A N 1
ATOM 844 C CA . SER A 1 106 ? 2.690 -10.061 16.823 1.00 90.00 106 SER A CA 1
ATOM 845 C C . SER A 1 106 ? 3.309 -9.107 17.850 1.00 90.00 106 SER A C 1
ATOM 847 O O . SER A 1 106 ? 3.690 -9.541 18.933 1.00 90.00 106 SER A O 1
ATOM 849 N N . GLN A 1 107 ? 3.402 -7.818 17.523 1.00 91.62 107 GLN A N 1
ATOM 850 C CA . GLN A 1 107 ? 3.901 -6.758 18.398 1.00 91.62 107 GLN A CA 1
ATOM 851 C C . GLN A 1 107 ? 2.781 -5.788 18.821 1.00 91.62 107 GLN A C 1
ATOM 853 O O . GLN A 1 107 ? 3.060 -4.735 19.388 1.00 91.62 107 GLN A O 1
ATOM 858 N N . GLY A 1 108 ? 1.513 -6.137 18.568 1.00 86.81 108 GLY A N 1
ATOM 859 C CA . GLY A 1 108 ? 0.349 -5.346 18.975 1.00 86.81 108 GLY A CA 1
ATOM 860 C C . GLY A 1 108 ? -0.042 -4.213 18.020 1.00 86.81 108 GLY A C 1
ATOM 861 O O . GLY A 1 108 ? -0.778 -3.318 18.428 1.00 86.81 108 GLY A O 1
ATOM 862 N N . GLY A 1 109 ? 0.443 -4.226 16.774 1.00 89.75 109 GLY A N 1
ATOM 863 C CA . GLY A 1 109 ? 0.040 -3.262 15.746 1.00 89.75 109 GLY A CA 1
ATOM 864 C C . GLY A 1 109 ? -1.013 -3.778 14.764 1.00 89.75 109 GLY A C 1
ATOM 865 O O . GLY A 1 109 ? -1.474 -4.916 14.840 1.00 89.75 109 GLY A O 1
ATOM 866 N N . GLY A 1 110 ? -1.386 -2.913 13.821 1.00 88.06 110 GLY A N 1
ATOM 867 C CA . GLY A 1 110 ? -2.387 -3.187 12.789 1.00 88.06 110 GLY A CA 1
ATOM 868 C C . GLY A 1 110 ? -1.906 -4.047 11.616 1.00 88.06 110 GLY A C 1
ATOM 869 O O . GLY A 1 110 ? -2.737 -4.522 10.847 1.00 88.06 110 GLY A O 1
ATOM 870 N N . GLY A 1 111 ? -0.594 -4.259 11.465 1.00 89.62 111 GLY A N 1
ATOM 871 C CA . GLY A 1 111 ? -0.021 -5.113 10.422 1.00 89.62 111 GLY A CA 1
ATOM 872 C C . GLY A 1 111 ? -0.178 -4.611 8.986 1.00 89.62 111 GLY A C 1
ATOM 873 O O . GLY A 1 111 ? 0.039 -5.383 8.054 1.00 89.62 111 GLY A O 1
ATOM 874 N N . LEU A 1 112 ? -0.563 -3.349 8.781 1.00 89.50 112 LEU A N 1
ATOM 875 C CA . LEU A 1 112 ? -0.662 -2.783 7.441 1.00 89.50 112 LEU A CA 1
ATOM 876 C C . LEU A 1 112 ? 0.741 -2.484 6.896 1.00 89.50 112 LEU A C 1
ATOM 878 O O . LEU A 1 112 ? 1.624 -2.065 7.637 1.00 89.50 112 LEU A O 1
ATOM 882 N N . LEU A 1 113 ? 0.954 -2.635 5.592 1.00 86.38 113 LEU A N 1
ATOM 883 C CA . LE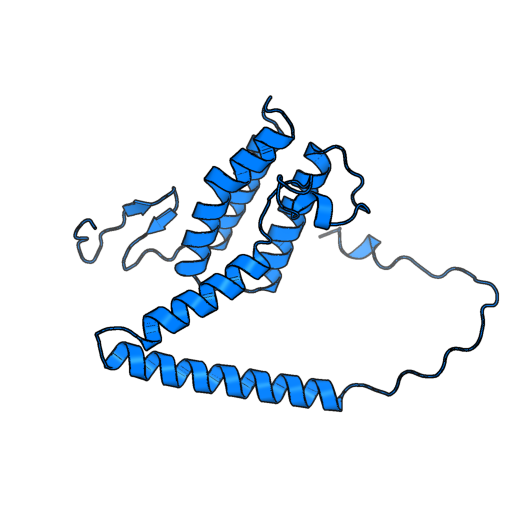U A 1 113 ? 2.223 -2.263 4.969 1.00 86.38 113 LEU A CA 1
ATOM 884 C C . LEU A 1 113 ? 2.151 -0.836 4.398 1.00 86.38 113 LEU A C 1
ATOM 886 O O . LEU A 1 113 ? 1.185 -0.514 3.695 1.00 86.38 113 LEU A O 1
ATOM 890 N N . PRO A 1 114 ? 3.152 0.032 4.637 1.00 86.25 114 PRO A N 1
ATOM 891 C CA . PRO A 1 114 ? 3.212 1.317 3.961 1.00 86.25 114 PRO A CA 1
ATOM 892 C C . PRO A 1 114 ? 3.313 1.153 2.442 1.00 86.25 114 PRO A C 1
ATOM 894 O O . PRO A 1 114 ? 4.265 0.569 1.931 1.00 86.25 114 PRO A O 1
ATOM 897 N N . LEU A 1 115 ? 2.342 1.701 1.700 1.00 87.00 115 LEU A N 1
ATOM 898 C CA . LEU A 1 115 ? 2.292 1.574 0.234 1.00 87.00 115 LEU A CA 1
ATOM 899 C C . LEU A 1 115 ? 3.530 2.155 -0.458 1.00 87.00 115 LEU A C 1
ATOM 901 O O . LEU A 1 115 ? 3.957 1.646 -1.487 1.00 87.00 115 LEU A O 1
ATOM 905 N N . VAL A 1 116 ? 4.105 3.216 0.109 1.00 87.69 116 VAL A N 1
ATOM 906 C CA . VAL A 1 116 ? 5.312 3.854 -0.427 1.00 87.69 116 VAL A CA 1
ATOM 907 C C . VAL A 1 116 ? 6.520 2.920 -0.320 1.00 87.69 116 VAL A C 1
ATOM 909 O O . VAL A 1 116 ? 7.271 2.781 -1.283 1.00 87.69 116 VAL A O 1
ATOM 912 N N . ASP A 1 117 ? 6.666 2.238 0.815 1.00 88.62 117 ASP A N 1
ATOM 913 C CA . ASP A 1 117 ? 7.749 1.276 1.029 1.00 88.62 117 ASP A CA 1
ATOM 914 C C . ASP A 1 117 ? 7.534 0.032 0.163 1.00 88.62 117 ASP A C 1
ATOM 916 O O . ASP A 1 117 ? 8.473 -0.466 -0.456 1.00 88.62 117 ASP A O 1
ATOM 920 N N . LEU A 1 118 ? 6.281 -0.422 0.041 1.00 88.50 118 LEU A N 1
ATOM 921 C CA . LEU A 1 118 ? 5.907 -1.501 -0.869 1.00 88.50 118 LEU A CA 1
ATOM 922 C C . LEU A 1 118 ? 6.298 -1.163 -2.315 1.00 88.50 118 LEU A C 1
ATOM 924 O O . LEU A 1 118 ? 6.940 -1.976 -2.972 1.00 88.50 118 LEU A O 1
ATOM 928 N N . HIS A 1 119 ? 5.991 0.041 -2.799 1.00 88.38 119 HIS A N 1
ATOM 929 C CA . HIS A 1 119 ? 6.386 0.486 -4.137 1.00 88.38 119 HIS A CA 1
ATOM 930 C C . HIS A 1 119 ? 7.905 0.459 -4.346 1.00 88.38 119 HIS A C 1
ATOM 932 O O . HIS A 1 119 ? 8.382 -0.015 -5.380 1.00 88.38 119 HIS A O 1
ATOM 938 N N . ASP A 1 120 ? 8.681 0.944 -3.373 1.00 88.12 120 ASP A N 1
ATOM 939 C CA . ASP A 1 120 ? 10.143 0.944 -3.459 1.00 88.12 120 ASP A CA 1
ATOM 940 C C . ASP A 1 120 ? 10.689 -0.502 -3.504 1.00 88.12 120 ASP A C 1
ATOM 942 O O . ASP A 1 120 ? 11.520 -0.828 -4.358 1.00 88.12 120 ASP A O 1
ATOM 946 N N . VAL A 1 121 ? 10.164 -1.403 -2.663 1.00 90.19 121 VAL A N 1
ATOM 947 C CA . VAL A 1 121 ? 10.523 -2.834 -2.658 1.00 90.19 121 VAL A CA 1
ATOM 948 C C . VAL A 1 121 ? 10.169 -3.502 -3.987 1.00 90.19 121 VAL A C 1
ATOM 950 O O . VAL A 1 121 ? 11.000 -4.207 -4.567 1.00 90.19 121 VAL A O 1
ATOM 953 N N . LEU A 1 122 ? 8.966 -3.257 -4.508 1.00 88.75 122 LEU A N 1
ATOM 954 C CA . LEU A 1 122 ? 8.509 -3.805 -5.785 1.00 88.75 122 LEU A CA 1
ATOM 955 C C . LEU A 1 122 ? 9.349 -3.299 -6.952 1.00 88.75 122 LEU A C 1
ATOM 957 O O . LEU A 1 122 ? 9.705 -4.083 -7.830 1.00 88.75 122 LEU A O 1
ATOM 961 N N . THR A 1 123 ? 9.730 -2.022 -6.937 1.00 87.56 123 THR A N 1
ATOM 962 C CA . THR A 1 123 ? 10.601 -1.424 -7.955 1.00 87.56 123 THR A CA 1
ATOM 963 C C . THR A 1 123 ? 11.963 -2.115 -7.981 1.00 87.56 123 THR A C 1
ATOM 965 O O . THR A 1 123 ? 12.462 -2.474 -9.054 1.00 87.56 123 THR A O 1
ATOM 968 N N . VAL A 1 124 ? 12.561 -2.361 -6.811 1.00 89.38 124 VAL A N 1
ATOM 969 C CA . VAL A 1 124 ? 13.844 -3.073 -6.696 1.00 89.38 124 VAL A CA 1
ATOM 970 C C . VAL A 1 124 ? 13.705 -4.525 -7.151 1.00 89.38 124 VAL A C 1
ATOM 972 O O . VAL A 1 124 ? 14.495 -4.988 -7.977 1.00 89.38 124 VAL A O 1
ATOM 975 N N . ALA A 1 125 ? 12.684 -5.236 -6.670 1.00 90.94 125 ALA A N 1
ATOM 976 C CA . ALA A 1 125 ? 12.434 -6.627 -7.035 1.00 90.94 125 ALA A CA 1
ATOM 977 C C . ALA A 1 125 ? 12.173 -6.785 -8.542 1.00 90.94 125 ALA A C 1
ATOM 979 O O . ALA A 1 125 ? 12.703 -7.693 -9.184 1.00 90.94 125 ALA A O 1
ATOM 980 N N . HIS A 1 126 ? 11.392 -5.882 -9.139 1.00 88.12 126 HIS A N 1
ATOM 981 C CA . HIS A 1 126 ? 11.132 -5.860 -10.574 1.00 88.12 126 HIS A CA 1
ATOM 982 C C . HIS A 1 126 ? 12.408 -5.571 -11.373 1.00 88.12 126 HIS A C 1
ATOM 984 O O . HIS A 1 126 ? 12.741 -6.330 -12.281 1.00 88.12 126 HIS A O 1
ATOM 990 N N . SER A 1 127 ? 13.184 -4.561 -10.975 1.00 88.12 127 SER A N 1
ATOM 991 C CA . SER A 1 127 ? 14.470 -4.238 -11.610 1.00 88.12 127 SER A CA 1
ATOM 992 C C . SER A 1 127 ? 15.441 -5.420 -11.567 1.00 88.12 127 SER A C 1
ATOM 994 O O . SER A 1 127 ? 16.088 -5.733 -12.565 1.00 88.12 127 SER A O 1
ATOM 996 N N . TYR A 1 128 ? 15.512 -6.127 -10.436 1.00 91.56 128 TYR A N 1
ATOM 997 C CA . TYR A 1 128 ? 16.335 -7.327 -10.296 1.00 91.56 128 TYR A CA 1
ATOM 998 C C . TYR A 1 128 ? 15.872 -8.461 -11.221 1.00 91.56 128 TYR A C 1
ATOM 1000 O O . TYR A 1 128 ? 16.703 -9.110 -11.861 1.00 91.56 128 TYR A O 1
ATOM 1008 N N . ARG A 1 129 ? 14.557 -8.683 -11.347 1.00 91.00 129 ARG A N 1
ATOM 1009 C CA . ARG A 1 129 ? 13.998 -9.668 -12.290 1.00 91.00 129 ARG A CA 1
ATOM 1010 C C . ARG A 1 129 ? 14.355 -9.325 -13.737 1.00 91.00 129 ARG A C 1
ATOM 1012 O O . ARG A 1 129 ? 14.777 -10.212 -14.471 1.00 91.00 129 ARG A O 1
ATOM 1019 N N . LEU A 1 130 ? 14.260 -8.054 -14.129 1.00 91.00 130 LEU A N 1
ATOM 1020 C CA . LEU A 1 130 ? 14.618 -7.602 -15.477 1.00 91.00 130 LEU A CA 1
ATOM 1021 C C . LEU A 1 130 ? 16.123 -7.725 -15.770 1.00 91.00 130 LEU A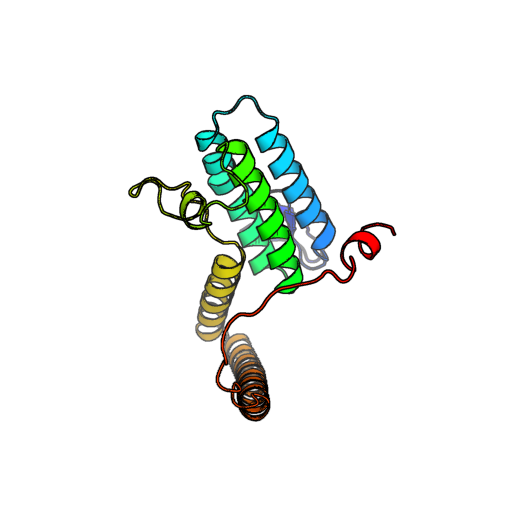 C 1
ATOM 1023 O O . LEU A 1 130 ? 16.512 -8.122 -16.867 1.00 91.00 130 LEU A O 1
ATOM 1027 N N . LEU A 1 131 ? 16.984 -7.453 -14.784 1.00 91.69 131 LEU A N 1
ATOM 1028 C CA . LEU A 1 131 ? 18.434 -7.651 -14.904 1.00 91.69 131 LEU A CA 1
ATOM 1029 C C . LEU A 1 131 ? 18.824 -9.124 -15.088 1.00 91.69 131 LEU A C 1
ATOM 1031 O O . LEU A 1 131 ? 19.820 -9.412 -15.752 1.00 91.69 131 LEU A O 1
ATOM 1035 N N . ASN A 1 132 ? 18.033 -10.041 -14.531 1.00 92.69 132 ASN A N 1
ATOM 1036 C CA . ASN A 1 132 ? 18.226 -11.486 -14.642 1.00 92.69 132 ASN A CA 1
ATOM 1037 C C . ASN A 1 132 ? 17.316 -12.139 -15.695 1.00 92.69 132 ASN A C 1
ATOM 1039 O O . ASN A 1 132 ? 17.208 -13.364 -15.743 1.00 92.69 132 ASN A O 1
ATOM 1043 N N . ALA A 1 133 ? 16.667 -11.346 -16.552 1.00 93.00 133 ALA A N 1
ATOM 1044 C CA . ALA A 1 133 ? 15.808 -11.872 -17.600 1.00 93.00 133 ALA A CA 1
ATOM 1045 C C . ALA A 1 133 ? 16.601 -12.760 -18.576 1.00 93.00 133 ALA A C 1
ATOM 1047 O O . ALA A 1 133 ? 17.771 -12.511 -18.878 1.00 93.00 133 ALA A O 1
ATOM 1048 N N . ARG A 1 134 ? 15.945 -13.802 -19.101 1.00 93.69 134 ARG A N 1
ATOM 1049 C CA . ARG A 1 134 ? 16.551 -14.729 -20.071 1.00 93.69 134 ARG A CA 1
ATOM 1050 C C . ARG A 1 134 ? 16.954 -14.019 -21.366 1.00 93.69 134 ARG A C 1
ATOM 1052 O O . ARG A 1 134 ? 17.952 -14.382 -21.985 1.00 93.69 134 ARG A O 1
ATOM 1059 N N . GLU A 1 135 ? 16.178 -13.019 -21.771 1.00 94.50 135 GLU A N 1
ATOM 1060 C CA . GLU A 1 135 ? 16.393 -12.283 -23.009 1.00 94.50 135 GLU A CA 1
ATOM 1061 C C . GLU A 1 135 ? 17.500 -11.221 -22.853 1.00 94.50 135 GLU A C 1
ATOM 1063 O O . GLU A 1 135 ? 17.434 -10.369 -21.960 1.00 94.50 135 GLU A O 1
ATOM 1068 N N . PRO A 1 136 ? 18.521 -11.211 -23.729 1.00 92.25 136 PRO A N 1
ATOM 1069 C CA . PRO A 1 136 ? 19.615 -10.252 -23.633 1.00 92.25 136 PRO A CA 1
ATOM 1070 C C . PRO A 1 136 ? 19.174 -8.798 -23.859 1.00 92.25 136 PRO A C 1
ATOM 1072 O O . PRO A 1 136 ? 19.727 -7.913 -23.208 1.00 92.25 136 PRO A O 1
ATOM 1075 N N . ALA A 1 137 ? 18.181 -8.542 -24.718 1.00 93.25 137 ALA A N 1
ATOM 1076 C CA . ALA A 1 137 ? 17.722 -7.185 -25.016 1.00 93.25 137 ALA A CA 1
ATOM 1077 C C . ALA A 1 137 ? 17.103 -6.500 -23.785 1.00 93.25 137 ALA A C 1
ATOM 1079 O O . ALA A 1 137 ? 17.478 -5.374 -23.454 1.00 93.25 137 ALA A O 1
ATOM 1080 N N . VAL A 1 138 ? 16.247 -7.212 -23.042 1.00 91.62 138 VAL A N 1
ATOM 1081 C CA . VAL A 1 138 ? 15.632 -6.719 -21.795 1.00 91.62 138 VAL A CA 1
ATOM 1082 C C . VAL A 1 138 ? 16.693 -6.371 -20.751 1.00 91.62 138 VAL A C 1
ATOM 1084 O O . VAL A 1 138 ? 16.624 -5.310 -20.124 1.00 91.62 138 VAL A O 1
ATOM 1087 N N . ARG A 1 139 ? 17.726 -7.209 -20.602 1.00 92.56 139 ARG A N 1
ATOM 1088 C CA . ARG A 1 139 ? 18.831 -6.935 -19.668 1.00 92.56 139 ARG A CA 1
ATOM 1089 C C . ARG A 1 139 ? 19.605 -5.677 -20.047 1.00 92.56 139 ARG A C 1
ATOM 1091 O O . ARG A 1 139 ? 19.874 -4.848 -19.179 1.00 92.56 139 ARG A O 1
ATOM 1098 N N . LEU A 1 140 ? 19.955 -5.523 -21.326 1.00 93.19 140 LEU A N 1
ATOM 1099 C CA . LEU A 1 140 ? 20.706 -4.362 -21.815 1.00 93.19 140 LEU A CA 1
ATOM 1100 C C . LEU A 1 140 ? 19.913 -3.063 -21.643 1.00 93.19 140 LEU A C 1
ATOM 1102 O O . LEU A 1 140 ? 20.457 -2.078 -21.138 1.00 93.19 140 LEU A O 1
ATOM 1106 N N . LEU A 1 141 ? 18.624 -3.080 -21.989 1.00 92.88 141 LEU A N 1
ATOM 1107 C CA . LEU A 1 141 ? 17.726 -1.944 -21.797 1.00 92.88 141 LEU A CA 1
ATOM 1108 C C . LEU A 1 141 ? 17.646 -1.550 -20.316 1.00 92.88 141 LEU A C 1
ATOM 1110 O O . LEU A 1 141 ? 17.842 -0.388 -19.962 1.00 92.88 141 LEU A O 1
ATOM 1114 N N . THR A 1 142 ? 17.450 -2.531 -19.435 1.00 91.12 142 THR A N 1
ATOM 1115 C CA . THR A 1 142 ? 17.354 -2.306 -17.986 1.00 91.12 142 THR A CA 1
ATOM 1116 C C . THR A 1 142 ? 18.647 -1.726 -17.414 1.00 91.12 142 THR A C 1
ATOM 1118 O O . THR A 1 142 ? 18.613 -0.767 -16.643 1.00 91.12 142 THR A O 1
ATOM 1121 N N . GLN A 1 143 ? 19.809 -2.246 -17.822 1.00 91.94 143 GLN A N 1
ATOM 1122 C CA . GLN A 1 143 ? 21.107 -1.704 -17.411 1.00 91.94 143 GLN A CA 1
ATOM 1123 C C . GLN A 1 143 ? 21.293 -0.247 -17.851 1.00 91.94 143 GLN A C 1
ATOM 1125 O O . GLN A 1 143 ? 21.837 0.557 -17.091 1.00 91.94 143 GLN A O 1
ATOM 1130 N N . ALA A 1 144 ? 20.858 0.109 -19.062 1.00 91.81 144 ALA A N 1
ATOM 1131 C CA . ALA A 1 144 ? 20.924 1.482 -19.556 1.00 91.81 144 ALA A CA 1
ATOM 1132 C C . ALA A 1 144 ? 20.005 2.420 -18.750 1.00 91.81 144 ALA A C 1
ATOM 1134 O O . ALA A 1 144 ? 20.440 3.495 -18.321 1.00 91.81 144 ALA A O 1
ATOM 1135 N N . LEU A 1 145 ? 18.770 1.989 -18.470 1.00 88.31 145 LEU A N 1
ATOM 1136 C CA . LEU A 1 145 ? 17.805 2.744 -17.667 1.00 88.31 145 LEU A CA 1
ATOM 1137 C C . LEU A 1 145 ? 18.311 2.970 -16.234 1.00 88.31 145 LEU A C 1
ATOM 1139 O O . LEU A 1 145 ? 18.337 4.109 -15.772 1.00 88.31 145 LEU A O 1
ATOM 1143 N N . LEU A 1 146 ? 18.822 1.931 -15.566 1.00 87.12 146 LEU A N 1
ATOM 1144 C CA . LEU A 1 146 ? 19.368 2.032 -14.204 1.00 87.12 146 LEU A CA 1
ATOM 1145 C C . LEU A 1 146 ? 20.604 2.937 -14.114 1.00 87.12 146 LEU A C 1
ATOM 1147 O O . LEU A 1 146 ? 20.774 3.696 -13.155 1.00 87.12 146 LEU A O 1
ATOM 1151 N N . LYS A 1 147 ? 21.485 2.900 -15.120 1.00 88.94 147 LYS A N 1
ATOM 1152 C CA . LYS A 1 147 ? 22.620 3.836 -15.201 1.00 88.94 147 LYS A CA 1
ATOM 1153 C C . LYS A 1 147 ? 22.146 5.279 -15.342 1.00 88.94 147 LYS A C 1
ATOM 1155 O O . LYS A 1 147 ? 22.784 6.185 -14.813 1.00 88.94 147 LYS A O 1
ATOM 1160 N N . THR A 1 148 ? 21.039 5.499 -16.041 1.00 87.06 148 THR A N 1
ATOM 1161 C CA . THR A 1 148 ? 20.479 6.837 -16.243 1.00 87.06 148 THR A CA 1
ATOM 1162 C C . THR A 1 148 ? 19.846 7.360 -14.955 1.00 87.06 148 THR A C 1
ATOM 1164 O O . THR A 1 148 ? 20.189 8.455 -14.511 1.00 87.06 148 THR A O 1
ATOM 1167 N N . THR A 1 149 ? 19.009 6.558 -14.293 1.00 81.88 149 THR A N 1
ATOM 1168 C CA . THR A 1 149 ? 18.353 6.947 -13.035 1.00 81.88 149 THR A CA 1
ATOM 1169 C C . THR A 1 149 ? 19.355 7.158 -11.899 1.00 81.88 149 THR A C 1
ATOM 1171 O O . THR A 1 149 ? 19.306 8.189 -11.233 1.00 81.88 149 THR A O 1
ATOM 1174 N N . SER A 1 150 ? 20.336 6.265 -11.721 1.00 79.25 150 SER A N 1
ATOM 1175 C CA . SER A 1 150 ? 21.373 6.417 -10.681 1.00 79.25 150 SER A CA 1
ATOM 1176 C C . SER A 1 150 ? 22.222 7.681 -10.852 1.00 79.25 150 SER A C 1
ATOM 1178 O O . SER A 1 150 ? 22.565 8.338 -9.865 1.00 79.25 150 SER A O 1
ATOM 1180 N N . ARG A 1 151 ? 22.524 8.077 -12.097 1.00 71.69 151 ARG A N 1
ATOM 1181 C CA . ARG A 1 151 ? 23.213 9.342 -12.392 1.00 71.69 151 ARG A CA 1
ATOM 1182 C C . ARG A 1 151 ? 22.375 10.541 -11.967 1.00 71.69 151 ARG A C 1
ATOM 1184 O O . ARG A 1 151 ? 22.908 11.413 -11.282 1.00 71.69 151 ARG A O 1
ATOM 1191 N N . VAL A 1 152 ? 21.086 10.562 -12.307 1.00 70.00 152 VAL A N 1
ATOM 1192 C CA . VAL A 1 152 ? 20.164 11.641 -11.915 1.00 70.00 152 VAL A CA 1
ATOM 1193 C C . VAL A 1 152 ? 20.072 11.740 -10.395 1.00 70.00 152 VAL A C 1
ATOM 1195 O O . VAL A 1 152 ? 20.278 12.823 -9.851 1.00 70.00 152 VAL A O 1
ATOM 1198 N N . THR A 1 153 ? 19.895 10.619 -9.692 1.00 64.44 153 THR A N 1
ATOM 1199 C CA . THR A 1 153 ? 19.867 10.605 -8.224 1.00 64.44 153 THR A CA 1
ATOM 1200 C C . THR A 1 153 ? 21.172 11.136 -7.636 1.00 64.44 153 THR A C 1
ATOM 1202 O O . THR A 1 153 ? 21.140 12.010 -6.778 1.00 64.44 153 THR A O 1
ATOM 1205 N N . SER A 1 154 ? 22.334 10.707 -8.145 1.00 62.16 154 SER A N 1
ATOM 1206 C CA . SER A 1 154 ? 23.633 11.190 -7.654 1.00 62.16 154 SER A CA 1
ATOM 1207 C C . SER A 1 154 ? 23.833 12.699 -7.857 1.00 62.16 154 SER A C 1
ATOM 1209 O O . SER A 1 154 ? 24.457 13.359 -7.024 1.00 62.16 154 SER A O 1
ATOM 1211 N N . LEU A 1 155 ? 23.279 13.262 -8.936 1.00 61.97 155 LEU A N 1
ATOM 1212 C CA . LEU A 1 155 ? 23.318 14.695 -9.225 1.00 61.97 155 LEU A CA 1
ATOM 1213 C C . LEU A 1 155 ? 22.372 15.472 -8.309 1.00 61.97 155 LEU A C 1
ATOM 1215 O O . LEU A 1 155 ? 22.775 16.499 -7.765 1.00 61.97 155 LEU A O 1
ATOM 1219 N N . VAL A 1 156 ? 21.160 14.962 -8.080 1.00 63.31 156 VAL A N 1
ATOM 1220 C CA . VAL A 1 156 ? 20.183 15.557 -7.156 1.00 63.31 156 VAL A CA 1
ATOM 1221 C C . VAL A 1 156 ? 20.710 15.526 -5.723 1.00 63.31 156 VAL A C 1
ATOM 1223 O O . VAL A 1 156 ? 20.720 16.558 -5.060 1.00 63.31 156 VAL A O 1
ATOM 1226 N N . THR A 1 157 ? 21.251 14.397 -5.257 1.00 59.25 157 THR A N 1
ATOM 1227 C CA . THR A 1 157 ? 21.850 14.286 -3.919 1.00 59.25 157 THR A CA 1
ATOM 1228 C C . THR A 1 157 ? 23.027 15.248 -3.755 1.00 59.25 157 THR A C 1
ATOM 1230 O O . THR A 1 157 ? 23.097 15.959 -2.755 1.00 59.25 157 THR A O 1
ATOM 1233 N N . ARG A 1 158 ? 23.921 15.351 -4.751 1.00 58.22 158 ARG A N 1
ATOM 1234 C CA . ARG A 1 158 ? 25.034 16.320 -4.729 1.00 58.22 158 ARG A CA 1
ATOM 1235 C C . ARG A 1 158 ? 24.549 17.774 -4.752 1.00 58.22 158 ARG A C 1
ATOM 1237 O O . ARG A 1 158 ? 25.140 18.615 -4.077 1.00 58.22 158 ARG A O 1
ATOM 1244 N N . ALA A 1 159 ? 23.482 18.081 -5.489 1.00 60.00 159 ALA A N 1
ATOM 1245 C CA . ALA A 1 159 ? 22.886 19.415 -5.539 1.00 60.00 159 ALA A CA 1
ATOM 1246 C C . ALA A 1 159 ? 22.182 19.793 -4.224 1.00 60.00 159 ALA A C 1
ATOM 1248 O O . ALA A 1 159 ? 22.329 20.923 -3.760 1.00 60.00 159 ALA A O 1
ATOM 1249 N N . CYS A 1 160 ? 21.482 18.851 -3.587 1.00 51.47 160 CYS A N 1
ATOM 1250 C CA . CYS A 1 160 ? 20.895 19.027 -2.259 1.00 51.47 160 CYS A CA 1
ATOM 1251 C C . CYS A 1 160 ? 21.972 19.218 -1.188 1.00 51.47 160 CYS A C 1
ATOM 1253 O O . CYS A 1 160 ? 21.830 20.099 -0.343 1.00 51.47 160 CYS A O 1
ATOM 1255 N N . HIS A 1 161 ? 23.082 18.473 -1.257 1.00 53.56 161 HIS A N 1
ATOM 1256 C CA . HIS A 1 161 ? 24.183 18.644 -0.307 1.00 53.56 161 HIS A CA 1
ATOM 1257 C C . HIS A 1 161 ? 24.864 20.015 -0.431 1.00 53.56 161 HIS A C 1
ATOM 1259 O O . HIS A 1 161 ? 25.257 20.587 0.579 1.00 53.56 161 HIS A O 1
ATOM 1265 N N . ARG A 1 162 ? 24.934 20.591 -1.641 1.00 54.12 162 ARG A N 1
ATOM 1266 C CA . ARG A 1 162 ? 25.432 21.964 -1.860 1.00 54.12 162 ARG A CA 1
ATOM 1267 C C . ARG A 1 162 ? 24.454 23.071 -1.441 1.00 54.12 162 ARG A C 1
ATOM 1269 O O . ARG A 1 162 ? 24.876 24.218 -1.352 1.00 54.12 162 ARG A O 1
ATOM 1276 N N . ARG A 1 163 ? 23.169 22.767 -1.218 1.00 47.09 163 ARG A N 1
ATOM 1277 C CA . ARG A 1 163 ? 22.121 23.748 -0.862 1.00 47.09 163 ARG A CA 1
ATOM 1278 C C . ARG A 1 163 ? 21.739 23.767 0.619 1.00 47.09 163 ARG A C 1
ATOM 1280 O O . ARG A 1 163 ? 20.800 24.476 0.958 1.00 47.09 163 ARG A O 1
ATOM 1287 N N . MET A 1 164 ? 22.410 23.027 1.502 1.00 34.50 164 MET A N 1
ATOM 1288 C CA . MET A 1 164 ? 22.185 23.174 2.946 1.00 34.50 164 MET A CA 1
ATOM 1289 C C . MET A 1 164 ? 22.948 24.401 3.472 1.00 34.50 164 MET A C 1
ATOM 1291 O O . MET A 1 164 ? 24.169 24.316 3.586 1.00 34.50 164 MET A O 1
ATOM 1295 N N . PRO A 1 165 ? 22.292 25.531 3.814 1.00 49.34 165 PRO A N 1
ATOM 1296 C CA . PRO A 1 165 ? 22.918 26.501 4.701 1.00 49.34 165 PRO A CA 1
ATOM 1297 C C . PRO A 1 165 ? 23.108 25.850 6.076 1.00 49.34 165 PRO A C 1
ATOM 1299 O O . PRO A 1 165 ? 22.226 25.132 6.562 1.00 49.34 165 PRO A O 1
ATOM 1302 N N . GLU A 1 166 ? 24.267 26.084 6.692 1.00 45.28 166 GLU A N 1
ATOM 1303 C CA . GLU A 1 166 ? 24.520 25.709 8.081 1.00 45.28 166 GLU A CA 1
ATOM 1304 C C . GLU A 1 166 ? 23.381 26.227 8.968 1.00 45.28 166 GLU A C 1
ATOM 1306 O O . GLU A 1 166 ? 22.940 27.372 8.846 1.00 45.28 166 GLU A O 1
ATOM 1311 N N . ARG A 1 167 ? 22.858 25.360 9.844 1.00 42.22 167 ARG A N 1
ATOM 1312 C CA . ARG A 1 167 ? 21.827 25.754 10.809 1.00 42.22 167 ARG A CA 1
ATOM 1313 C C . ARG A 1 167 ? 22.396 26.874 11.690 1.00 42.22 167 ARG A C 1
ATOM 1315 O O . ARG A 1 167 ? 23.396 26.617 12.358 1.00 42.22 167 ARG A O 1
ATOM 1322 N N . PRO A 1 168 ? 21.766 28.059 11.781 1.00 42.59 168 PRO A N 1
ATOM 1323 C CA . PRO A 1 168 ? 22.158 29.020 12.796 1.00 42.59 168 PRO A CA 1
ATOM 1324 C C . PRO A 1 168 ? 21.851 28.436 14.180 1.00 42.59 168 PRO A C 1
ATOM 1326 O O . PRO A 1 168 ? 20.756 27.924 14.440 1.00 42.59 168 PRO A O 1
ATOM 1329 N N . SER A 1 169 ? 22.852 28.485 15.052 1.00 43.59 169 SER A N 1
ATOM 1330 C CA . SER A 1 169 ? 22.783 28.117 16.463 1.00 43.59 169 SER A CA 1
ATOM 1331 C C . SER A 1 169 ? 21.618 28.845 17.137 1.00 43.59 169 SER A C 1
ATOM 1333 O O . SER A 1 169 ? 21.505 30.064 17.067 1.00 43.59 169 SER A O 1
ATOM 1335 N N . ARG A 1 170 ? 20.733 28.081 17.773 1.00 36.25 170 ARG A N 1
ATOM 1336 C CA . ARG A 1 170 ? 19.512 28.546 18.443 1.00 36.25 170 ARG A CA 1
ATOM 1337 C C . ARG A 1 170 ? 19.851 29.437 19.655 1.00 36.25 170 ARG A C 1
ATOM 1339 O O . ARG A 1 170 ? 20.519 28.922 20.549 1.00 36.25 170 ARG A O 1
ATOM 1346 N N . PRO A 1 171 ? 19.333 30.676 19.781 1.00 41.78 171 PRO A N 1
ATOM 1347 C CA . PRO A 1 171 ? 19.166 31.314 21.077 1.00 41.78 171 PRO A CA 1
ATOM 1348 C C . PRO A 1 171 ? 17.716 31.190 21.574 1.00 41.78 171 PRO A C 1
ATOM 1350 O O . PRO A 1 171 ? 16.796 30.811 20.846 1.00 41.78 171 PRO A O 1
ATOM 1353 N N . GLU A 1 172 ? 17.571 31.416 22.871 1.00 39.19 172 GLU A N 1
ATOM 1354 C CA . GLU A 1 172 ? 16.493 30.983 23.754 1.00 39.19 172 GLU A CA 1
ATOM 1355 C C . GLU A 1 172 ? 15.125 31.655 23.542 1.00 39.19 172 GLU A C 1
ATOM 1357 O O . GLU A 1 172 ? 14.964 32.670 22.870 1.00 39.19 172 GLU A O 1
ATOM 1362 N N . ARG A 1 173 ? 14.111 31.021 24.144 1.00 39.00 173 ARG A N 1
ATOM 1363 C CA . ARG A 1 173 ? 12.695 31.401 24.125 1.00 39.00 173 ARG A CA 1
ATOM 1364 C C . ARG A 1 173 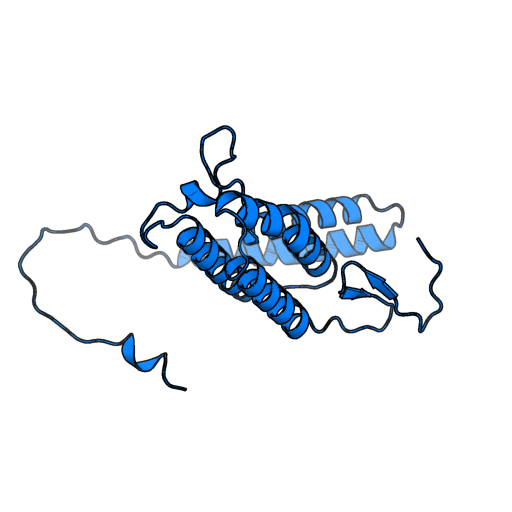? 12.458 32.760 24.792 1.00 39.00 173 ARG A C 1
ATOM 1366 O O . ARG A 1 173 ? 12.656 32.877 25.993 1.00 39.00 173 ARG A O 1
ATOM 1373 N N . HIS A 1 174 ? 11.834 33.685 24.065 1.00 36.75 174 HIS A N 1
ATOM 1374 C CA . HIS A 1 174 ? 10.954 34.701 24.644 1.00 36.75 174 HIS A CA 1
ATOM 1375 C C . HIS A 1 174 ? 9.658 34.846 23.828 1.00 36.75 174 HIS A C 1
ATOM 1377 O O . HIS A 1 174 ? 9.583 34.445 22.670 1.00 36.75 174 HIS A O 1
ATOM 1383 N N . HIS A 1 175 ? 8.628 35.320 24.530 1.00 35.19 175 HIS A N 1
ATOM 1384 C CA . HIS A 1 175 ? 7.200 35.408 24.212 1.00 35.19 175 HIS A CA 1
ATOM 1385 C C . HIS A 1 175 ? 6.785 35.725 22.757 1.00 35.19 175 HIS A C 1
ATOM 1387 O O . HIS A 1 175 ? 7.381 36.542 22.066 1.00 35.19 175 HIS A O 1
ATOM 1393 N N . GLN A 1 176 ? 5.668 35.101 22.367 1.00 37.44 176 GLN A N 1
ATOM 1394 C CA . GLN A 1 176 ? 4.881 35.284 21.135 1.00 37.44 176 GLN A CA 1
ATOM 1395 C C . GLN A 1 176 ? 4.295 36.710 21.014 1.00 37.44 176 GLN A C 1
ATOM 1397 O O . GLN A 1 176 ? 4.072 37.352 22.042 1.00 37.44 176 GLN A O 1
ATOM 1402 N N . PRO A 1 177 ? 3.954 37.183 19.794 1.00 40.94 177 PRO A N 1
ATOM 1403 C CA . PRO A 1 177 ? 2.568 36.975 19.353 1.00 40.94 177 PRO A CA 1
ATOM 1404 C C . PRO A 1 177 ? 2.352 36.678 17.848 1.00 40.94 177 PRO A C 1
ATOM 1406 O O . PRO A 1 177 ? 3.035 37.177 16.961 1.00 40.94 177 PRO A O 1
ATOM 1409 N N . GLN A 1 178 ? 1.351 35.820 17.620 1.00 44.72 178 GLN A N 1
ATOM 1410 C CA . GLN A 1 178 ? 0.335 35.781 16.553 1.00 44.72 178 GLN A CA 1
ATOM 1411 C C . GLN A 1 178 ? 0.616 36.464 15.191 1.00 44.72 178 GLN A C 1
ATOM 1413 O O . GLN A 1 178 ? 0.510 37.681 15.090 1.00 44.72 178 GLN A O 1
ATOM 1418 N N . LYS A 1 179 ? 0.789 35.660 14.118 1.00 37.34 179 LYS A N 1
ATOM 1419 C CA . LYS A 1 179 ? 0.436 36.010 12.719 1.00 37.34 179 LYS A CA 1
ATOM 1420 C C . LYS A 1 179 ? -0.033 34.787 11.900 1.00 37.34 179 LYS A C 1
ATOM 1422 O O . LYS A 1 179 ? 0.742 33.889 11.595 1.00 37.34 179 LYS A O 1
ATOM 1427 N N . GLU A 1 180 ? -1.338 34.785 11.625 1.00 42.25 180 GLU A N 1
ATOM 1428 C CA . GLU A 1 180 ? -1.995 34.586 10.315 1.00 42.25 180 GLU A CA 1
ATOM 1429 C C . GLU A 1 180 ? -1.780 33.285 9.506 1.00 42.25 180 GLU A C 1
ATOM 1431 O O . GLU A 1 180 ? -0.892 33.137 8.678 1.00 42.25 180 GLU A O 1
ATOM 1436 N N . ASN A 1 181 ? -2.693 32.341 9.748 1.00 49.66 181 ASN A N 1
ATOM 1437 C CA . ASN A 1 181 ? -3.624 31.689 8.810 1.00 49.66 181 ASN A CA 1
ATOM 1438 C C . ASN A 1 181 ? -3.357 31.715 7.275 1.00 49.66 181 ASN A C 1
ATOM 1440 O O . ASN A 1 181 ? -4.081 32.375 6.536 1.00 49.66 181 ASN A O 1
ATOM 1444 N N . TRP A 1 182 ? -2.435 30.883 6.771 1.00 38.25 182 TRP A N 1
ATOM 1445 C CA . TRP A 1 182 ? -2.348 30.542 5.329 1.00 38.25 182 TRP A CA 1
ATOM 1446 C C . TRP A 1 182 ? -3.036 29.217 4.955 1.00 38.25 182 TRP A C 1
ATOM 1448 O O . TRP A 1 182 ? -3.213 28.912 3.779 1.00 38.25 182 TRP A O 1
ATOM 1458 N N . ILE A 1 183 ? -3.452 28.418 5.942 1.00 41.56 183 ILE A N 1
ATOM 1459 C CA . ILE A 1 183 ? -3.999 27.069 5.703 1.00 41.56 183 ILE A CA 1
ATOM 1460 C C . ILE A 1 183 ? -5.475 27.117 5.260 1.00 41.56 183 ILE A C 1
ATOM 1462 O O . ILE A 1 183 ? -5.949 26.195 4.604 1.00 41.56 183 ILE A O 1
ATOM 1466 N N . ALA A 1 184 ? -6.190 28.217 5.516 1.00 43.41 184 ALA A N 1
ATOM 1467 C CA . ALA A 1 184 ? -7.587 28.378 5.106 1.00 43.41 184 ALA A CA 1
ATOM 1468 C C . ALA A 1 184 ? -7.795 28.654 3.597 1.00 43.41 184 ALA A C 1
ATOM 1470 O O . ALA A 1 184 ? -8.918 28.521 3.122 1.00 43.41 184 ALA A O 1
ATOM 1471 N N . LEU A 1 185 ? -6.751 28.997 2.828 1.00 43.41 185 LEU A N 1
ATOM 1472 C CA . LEU A 1 185 ? -6.886 29.338 1.399 1.00 43.41 185 LEU A CA 1
ATOM 1473 C C . LEU A 1 185 ? -6.700 28.158 0.429 1.00 43.41 185 LEU A C 1
ATOM 1475 O O . LEU A 1 185 ? -7.001 28.299 -0.749 1.00 43.41 185 LEU A O 1
ATOM 1479 N N . ALA A 1 186 ? -6.244 26.992 0.895 1.00 41.38 186 ALA A N 1
ATOM 1480 C CA . ALA A 1 186 ? -5.953 25.847 0.022 1.00 41.38 186 ALA A CA 1
ATOM 1481 C C . ALA A 1 186 ? -7.087 24.803 -0.066 1.00 41.38 186 ALA A C 1
ATOM 1483 O O . ALA A 1 186 ? -6.925 23.789 -0.737 1.00 41.38 186 ALA A O 1
ATOM 1484 N N . VAL A 1 187 ? -8.220 25.022 0.615 1.00 44.44 187 VAL A N 1
ATOM 1485 C CA . VAL A 1 187 ? -9.359 24.073 0.657 1.00 44.44 187 VAL A CA 1
ATOM 1486 C C . VAL A 1 187 ? -10.620 24.645 -0.012 1.00 44.44 187 VAL A C 1
ATOM 1488 O O . VAL A 1 187 ? -11.696 24.068 0.072 1.00 44.44 187 VAL A O 1
ATOM 1491 N N . ALA A 1 188 ? -10.502 25.761 -0.730 1.00 42.03 188 ALA A N 1
ATOM 1492 C CA . ALA A 1 188 ? -11.606 26.328 -1.496 1.00 42.03 188 ALA A CA 1
ATOM 1493 C C . ALA A 1 188 ? -11.178 26.612 -2.939 1.00 42.03 188 ALA A C 1
ATOM 1495 O O . ALA A 1 188 ? -10.965 27.771 -3.281 1.00 42.03 188 ALA A O 1
ATOM 1496 N N . HIS A 1 189 ? -11.039 25.562 -3.754 1.00 41.88 189 HIS A N 1
ATOM 1497 C CA . HIS A 1 189 ? -11.379 25.523 -5.187 1.00 41.88 189 HIS A CA 1
ATOM 1498 C C . HIS A 1 189 ? -11.370 24.074 -5.682 1.00 41.88 189 HIS A C 1
ATOM 1500 O O . HIS A 1 189 ? -10.379 23.366 -5.397 1.00 41.88 189 HIS A O 1
#

Secondary structure (DSSP, 8-state):
-----TT-EEEETTEEEETT----HHHHHHHHHHHHHHHHHSS--HHHHHHHIIIIIHHHHHHHHHHS---HHHHHHHHHHHHHHHHHHTT--TTS-THHHHS-GGGTS--PPPHHHHHHHHHHHHHHHHHT-SSHHHHHHHHHHHHHHHHHHHHHHHHHHHT-PPPPPPPPP--------SGGGSS--

Radius of gyration: 21.86 Å; chains: 1; bounding box: 46×55×55 Å

Sequence (189 aa):
MPALADEGAYQHLDIPTGYQVKQILVGTVRDLLEDAKKIGDSLLAPWQKLDAVSTFLLPRFDFIMQGATMEKEYLTAVYKTIRRLAMEWLYLPQRASAELVYLPPSQGGGGLLPLVDLHDVLTVAHSYRLLNAREPAVRLLTQALLKTTSRVTSLVTRACHRRMPERPSRPERHHQPQKENWIALAVAH

Organism: Arctia plantaginis (NCBI:txid874455)

pLDDT: mean 77.33, std 18.35, range [34.5, 94.94]

Foldseek 3Di:
DDDADQPDWDADLNFIDHNPDPGPLVVLLVVLLVVLVVLLVDPDQLLVSLVCCQPRVLVVLLVSLLVDDDDLVVLVVSLLSSLVSSCVRVVHDPPDDSCQACPCVVVNHSNHHRSSVSSVVSVVVSLVCQCVDPDPVSNVVSVVVVVVVVVVVVVVVVVVVVPDDDDPDDDDDDDDDDDDDPPVPPPDD